Protein AF-A0A7J4EE56-F1 (afdb_monomer)

Structure (mmCIF, N/CA/C/O backbone):
data_AF-A0A7J4EE56-F1
#
_entry.id   AF-A0A7J4EE56-F1
#
loop_
_atom_site.group_PDB
_atom_site.id
_atom_site.type_symbol
_atom_site.label_atom_id
_atom_site.label_alt_id
_atom_site.label_comp_id
_atom_site.label_asym_id
_atom_site.label_entity_id
_atom_site.label_seq_id
_atom_site.pdbx_PDB_ins_code
_atom_site.Cartn_x
_atom_site.Cartn_y
_atom_site.Cartn_z
_atom_site.occupancy
_atom_site.B_iso_or_equiv
_atom_site.auth_seq_id
_atom_site.auth_comp_id
_atom_site.auth_asym_id
_atom_site.auth_atom_id
_atom_site.pdbx_PDB_model_num
ATOM 1 N N . MET A 1 1 ? -31.278 -10.373 31.941 1.00 62.72 1 MET A N 1
ATOM 2 C CA . MET A 1 1 ? -30.374 -9.353 31.355 1.00 62.72 1 MET A CA 1
ATOM 3 C C . MET A 1 1 ? -28.943 -9.868 31.134 1.00 62.72 1 MET A C 1
ATOM 5 O O . MET A 1 1 ? -28.462 -9.746 30.015 1.00 62.72 1 MET A O 1
ATOM 9 N N . ALA A 1 2 ? -28.288 -10.527 32.103 1.00 72.62 2 ALA A N 1
ATOM 10 C CA . ALA A 1 2 ? -26.914 -11.049 31.942 1.00 72.62 2 ALA A CA 1
ATOM 11 C C . ALA A 1 2 ? -26.730 -12.070 30.791 1.00 72.62 2 ALA A C 1
ATOM 13 O O . ALA A 1 2 ? -25.773 -11.972 30.030 1.00 72.62 2 ALA A O 1
ATOM 14 N N . LEU A 1 3 ? -27.685 -12.989 30.590 1.00 74.62 3 LEU A N 1
ATOM 15 C CA . LEU A 1 3 ? -27.619 -13.996 29.517 1.00 74.62 3 LEU A CA 1
ATOM 16 C C . LEU A 1 3 ? -27.719 -13.390 28.101 1.00 74.62 3 LEU A C 1
ATOM 18 O O . LEU A 1 3 ? -27.079 -13.872 27.170 1.00 74.62 3 LEU A O 1
ATOM 22 N N . GLN A 1 4 ? -28.500 -12.316 27.935 1.00 76.06 4 GLN A N 1
ATOM 23 C CA . GLN A 1 4 ? -28.609 -11.593 26.661 1.00 76.06 4 GLN A CA 1
ATOM 24 C C . GLN A 1 4 ? -27.347 -10.780 26.357 1.00 76.06 4 GLN A C 1
ATOM 26 O O . GLN A 1 4 ? -26.911 -10.759 25.210 1.00 76.06 4 GLN A O 1
ATOM 31 N N . ARG A 1 5 ? -26.741 -10.153 27.374 1.00 80.38 5 ARG A N 1
ATOM 32 C CA . ARG A 1 5 ? -25.458 -9.451 27.236 1.00 80.38 5 ARG A CA 1
ATOM 33 C C . ARG A 1 5 ? -24.341 -10.418 26.842 1.00 80.38 5 ARG A C 1
ATOM 35 O O . ARG A 1 5 ? -23.670 -10.181 25.847 1.00 80.38 5 ARG A O 1
ATOM 42 N N . HIS A 1 6 ? -24.241 -11.551 27.534 1.00 81.56 6 HIS A N 1
ATOM 43 C CA . HIS A 1 6 ? -23.241 -12.575 27.239 1.00 81.56 6 HIS A CA 1
ATOM 44 C C . HIS A 1 6 ? -23.395 -13.167 25.826 1.00 81.56 6 HIS A C 1
ATOM 46 O O . HIS A 1 6 ? -22.408 -13.339 25.117 1.00 81.56 6 HIS A O 1
ATOM 52 N N . LYS A 1 7 ? -24.633 -13.419 25.365 1.00 84.00 7 LYS A N 1
ATOM 53 C CA . LYS A 1 7 ? -24.882 -13.859 23.979 1.00 84.00 7 LYS A CA 1
ATOM 54 C C . LYS A 1 7 ? -24.485 -12.805 22.940 1.00 84.00 7 LYS A C 1
ATOM 56 O O . LYS A 1 7 ? -23.934 -13.175 21.908 1.00 84.00 7 LYS A O 1
ATOM 61 N N . ARG A 1 8 ? -24.750 -11.518 23.198 1.00 83.50 8 ARG A N 1
ATOM 62 C CA . ARG A 1 8 ? -24.354 -10.420 22.297 1.00 83.50 8 ARG A CA 1
ATOM 63 C C . ARG A 1 8 ? -22.837 -10.262 22.229 1.00 83.50 8 ARG A C 1
ATOM 65 O O . ARG A 1 8 ? -22.303 -10.194 21.132 1.00 83.50 8 ARG A O 1
ATOM 72 N N . GLU A 1 9 ? -22.153 -10.274 23.370 1.00 88.31 9 GLU A N 1
ATOM 73 C CA . GLU A 1 9 ? -20.686 -10.191 23.437 1.00 88.31 9 GLU A CA 1
ATOM 74 C C . GLU A 1 9 ? -20.023 -11.385 22.737 1.00 88.31 9 GLU A C 1
ATOM 76 O O . GLU A 1 9 ? -19.101 -11.202 21.947 1.00 88.31 9 GLU A O 1
ATOM 81 N N . LYS A 1 10 ? -20.535 -12.604 22.954 1.00 88.88 10 LYS A N 1
ATOM 82 C CA . LYS A 1 10 ? -20.031 -13.806 22.277 1.00 88.88 10 LYS A CA 1
ATOM 83 C C . LYS A 1 10 ? -20.224 -13.734 20.761 1.00 88.88 10 LYS A C 1
ATOM 85 O O . LYS A 1 10 ? -19.284 -13.987 20.019 1.00 88.88 10 LYS A O 1
ATOM 90 N N . SER A 1 11 ? -21.418 -13.353 20.305 1.00 88.94 11 SER A N 1
ATOM 91 C CA . SER A 1 11 ? -21.710 -13.223 18.874 1.00 88.94 11 SER A CA 1
ATOM 92 C C . SER A 1 11 ? -20.871 -12.134 18.204 1.00 88.94 11 SER A C 1
ATOM 94 O O . SER A 1 11 ? -20.467 -12.308 17.056 1.00 88.94 11 SER A O 1
ATOM 96 N N . LEU A 1 12 ? -20.619 -11.020 18.900 1.00 88.44 12 LEU A N 1
ATOM 97 C CA . LEU A 1 12 ? -19.759 -9.948 18.403 1.00 88.44 12 LEU A CA 1
ATOM 98 C C . LEU A 1 12 ? -18.325 -10.454 18.238 1.00 88.44 12 LEU A C 1
ATOM 100 O O . LEU A 1 12 ? -17.764 -10.354 17.151 1.00 88.44 12 LEU A O 1
ATOM 104 N N . ARG A 1 13 ? -17.783 -11.093 19.278 1.00 88.19 13 ARG A N 1
ATOM 105 C CA . ARG A 1 13 ? -16.434 -11.660 19.259 1.00 88.19 13 ARG A CA 1
ATOM 106 C C . ARG A 1 13 ? -16.251 -12.699 18.152 1.00 88.19 13 ARG A C 1
ATOM 108 O O . ARG A 1 13 ? -15.267 -12.645 17.427 1.00 88.19 13 ARG A O 1
ATOM 115 N N . GLU A 1 14 ? -17.204 -13.613 17.985 1.00 89.50 14 GLU A N 1
ATOM 116 C CA . GLU A 1 14 ? -17.154 -14.617 16.913 1.00 89.50 14 GLU A CA 1
ATOM 117 C C . GLU A 1 14 ? -17.165 -13.972 15.518 1.00 89.50 14 GLU A C 1
ATOM 119 O O . GLU A 1 14 ? -16.501 -14.457 14.603 1.00 89.50 14 GLU A O 1
ATOM 124 N N . SER A 1 15 ? -17.913 -12.880 15.339 1.00 88.06 15 SER A N 1
ATOM 125 C CA . SER A 1 15 ? -17.937 -12.139 14.076 1.00 88.06 15 SER A CA 1
ATOM 126 C C . SER A 1 15 ? -16.619 -11.404 13.819 1.00 88.06 15 SER A C 1
ATOM 128 O O . SER A 1 15 ? -16.118 -11.428 12.696 1.00 88.06 15 SER A O 1
ATOM 130 N N . GLU A 1 16 ? -16.047 -10.773 14.844 1.00 87.94 16 GLU A N 1
ATOM 131 C CA . GLU A 1 16 ? -14.753 -10.085 14.761 1.00 87.94 16 GLU A CA 1
ATOM 132 C C . GLU A 1 16 ? -13.612 -11.059 14.456 1.00 87.94 16 GLU A C 1
ATOM 134 O O . GLU A 1 16 ? -12.766 -10.771 13.609 1.00 87.94 16 GLU A O 1
ATOM 139 N N . GLU A 1 17 ? -13.605 -12.229 15.099 1.00 86.88 17 GLU A N 1
ATOM 140 C CA . GLU A 1 17 ? -12.617 -13.282 14.853 1.00 86.88 17 GLU A CA 1
ATOM 141 C C . GLU A 1 17 ? -12.720 -13.805 13.414 1.00 86.88 17 GLU A C 1
ATOM 143 O O . GLU A 1 17 ? -11.709 -13.857 12.714 1.00 86.88 17 GLU A O 1
ATOM 148 N N . LYS A 1 18 ? -13.934 -14.092 12.920 1.00 86.88 18 LYS A N 1
ATOM 149 C CA . LYS A 1 18 ? -14.146 -14.511 11.522 1.00 86.88 18 LYS A CA 1
ATOM 150 C C . LYS A 1 18 ? -13.668 -13.463 10.522 1.00 86.88 18 LYS A C 1
ATOM 152 O O . LYS A 1 18 ? -12.991 -13.807 9.554 1.00 86.88 18 LYS A O 1
ATOM 157 N N . PHE A 1 19 ? -14.011 -12.197 10.752 1.00 84.94 19 PHE A N 1
ATOM 158 C CA . PHE A 1 19 ? -13.596 -11.105 9.878 1.00 84.94 19 PHE A CA 1
ATOM 159 C C . PHE A 1 19 ? -12.073 -10.940 9.875 1.00 84.94 19 PHE A C 1
ATOM 161 O O . PHE A 1 19 ? -11.466 -10.815 8.814 1.00 84.94 19 PHE A O 1
ATOM 168 N N . ARG A 1 20 ? -11.437 -11.031 11.048 1.00 83.56 20 ARG A N 1
ATOM 169 C CA . ARG A 1 20 ? -9.978 -10.997 11.168 1.00 83.56 20 ARG A CA 1
ATOM 170 C C . ARG A 1 20 ? -9.329 -12.134 10.388 1.00 83.56 20 ARG A C 1
ATOM 172 O O . ARG A 1 20 ? -8.438 -11.877 9.592 1.00 83.56 20 ARG A O 1
ATOM 179 N N . THR A 1 21 ? -9.787 -13.372 10.565 1.00 85.50 21 THR A N 1
ATOM 180 C CA . THR A 1 21 ? -9.235 -14.519 9.829 1.00 85.50 21 THR A CA 1
ATOM 181 C C . THR A 1 21 ? -9.372 -14.350 8.316 1.00 85.50 21 THR A C 1
ATOM 183 O O . THR A 1 21 ? -8.442 -14.676 7.583 1.00 85.50 21 THR A O 1
ATOM 186 N N . PHE A 1 22 ? -10.495 -13.808 7.839 1.00 87.00 22 PHE A N 1
ATOM 187 C CA . PHE A 1 22 ? -10.690 -13.535 6.416 1.00 87.00 22 PHE A CA 1
ATOM 188 C C . PHE A 1 22 ? -9.658 -12.537 5.870 1.00 87.00 22 PHE A C 1
ATOM 190 O O . PHE A 1 22 ? -9.010 -12.822 4.866 1.00 87.00 22 PHE A O 1
ATOM 197 N N . LEU A 1 23 ? -9.442 -11.411 6.556 1.00 87.00 23 LEU A N 1
ATOM 198 C CA . LEU A 1 23 ? -8.445 -10.421 6.135 1.00 87.00 23 LEU A CA 1
ATOM 199 C C . LEU A 1 23 ? -7.012 -10.978 6.164 1.00 87.00 23 LEU A C 1
ATOM 201 O O . LEU A 1 23 ? -6.220 -10.713 5.261 1.00 87.00 23 LEU A O 1
ATOM 205 N N . GLU A 1 24 ? -6.687 -11.779 7.181 1.00 85.12 24 GLU A N 1
ATOM 206 C CA . GLU A 1 24 ? -5.346 -12.348 7.377 1.00 85.12 24 GLU A CA 1
ATOM 207 C C . GLU A 1 24 ? -4.990 -13.467 6.389 1.00 85.12 24 GLU A C 1
ATOM 209 O O . GLU A 1 24 ? -3.813 -13.749 6.177 1.00 85.12 24 GLU A O 1
ATOM 214 N N . THR A 1 25 ? -5.990 -14.111 5.786 1.00 82.06 25 THR A N 1
ATOM 215 C CA . THR A 1 25 ? -5.795 -15.207 4.818 1.00 82.06 25 THR A CA 1
ATOM 216 C C . THR A 1 25 ? -5.902 -14.757 3.363 1.00 82.06 25 THR A C 1
ATOM 218 O O . THR A 1 25 ? -5.614 -15.546 2.462 1.00 82.06 25 THR A O 1
ATOM 221 N N . ALA A 1 26 ? -6.288 -13.503 3.115 1.00 87.50 26 ALA A N 1
ATOM 222 C CA . ALA A 1 26 ? -6.367 -12.951 1.772 1.00 87.50 26 ALA A CA 1
ATOM 223 C C . ALA A 1 26 ? -4.974 -12.839 1.129 1.00 87.50 26 ALA A C 1
ATOM 225 O O . ALA A 1 26 ? -4.010 -12.415 1.766 1.00 87.50 26 ALA A O 1
ATOM 226 N N . SER A 1 27 ? -4.882 -13.185 -0.157 1.00 86.50 27 SER A N 1
ATOM 227 C CA . SER A 1 27 ? -3.646 -13.067 -0.940 1.00 86.50 27 SER A CA 1
ATOM 228 C C . SER A 1 27 ? -3.277 -11.614 -1.227 1.00 86.50 27 SER A C 1
ATOM 230 O O . SER A 1 27 ? -2.099 -11.276 -1.272 1.00 86.50 27 SER A O 1
ATOM 232 N N . ASN A 1 28 ? -4.274 -10.745 -1.400 1.00 93.50 28 ASN A N 1
ATOM 233 C CA . ASN A 1 28 ? -4.047 -9.322 -1.606 1.00 93.50 28 ASN A CA 1
ATOM 234 C C . ASN A 1 28 ? -3.397 -8.676 -0.380 1.00 93.50 28 ASN A C 1
ATOM 236 O O . ASN A 1 28 ? -3.656 -9.054 0.765 1.00 93.50 28 ASN A O 1
ATOM 240 N N . LEU A 1 29 ? -2.582 -7.662 -0.637 1.00 96.25 29 LEU A N 1
ATOM 241 C CA . LEU A 1 29 ? -1.961 -6.852 0.396 1.00 96.25 29 LEU A CA 1
ATOM 242 C C . LEU A 1 29 ? -3.009 -5.847 0.876 1.00 96.25 29 LEU A C 1
ATOM 244 O O . LEU A 1 29 ? -3.622 -5.165 0.060 1.00 96.25 29 LEU A O 1
ATOM 248 N N . MET A 1 30 ? -3.261 -5.782 2.179 1.00 97.50 30 MET A N 1
ATOM 249 C CA . MET A 1 30 ? -4.312 -4.926 2.732 1.00 97.50 30 MET A CA 1
ATOM 250 C C . MET A 1 30 ? -3.771 -4.058 3.852 1.00 97.50 30 MET A C 1
ATOM 252 O O . MET A 1 30 ? -3.057 -4.559 4.723 1.00 97.50 30 MET A O 1
ATOM 256 N N . ASN A 1 31 ? -4.189 -2.793 3.881 1.00 97.62 31 ASN A N 1
ATOM 257 C CA . ASN A 1 31 ? -3.906 -1.889 4.987 1.00 97.62 31 ASN A CA 1
ATOM 258 C C . ASN A 1 31 ? -5.062 -0.936 5.288 1.00 97.62 31 ASN A C 1
ATOM 260 O O . ASN A 1 31 ? -5.885 -0.624 4.428 1.00 97.62 31 ASN A O 1
ATOM 264 N N . ASN A 1 32 ? -5.051 -0.413 6.512 1.00 97.88 32 ASN A N 1
ATOM 265 C CA . ASN A 1 32 ? -5.787 0.793 6.874 1.00 97.88 32 ASN A CA 1
ATOM 266 C C . ASN A 1 32 ? -4.792 1.884 7.262 1.00 97.88 32 ASN A C 1
ATOM 268 O O . ASN A 1 32 ? -3.747 1.585 7.843 1.00 97.88 32 ASN A O 1
ATOM 272 N N . ALA A 1 33 ? -5.144 3.137 7.000 1.00 98.12 33 ALA A N 1
ATOM 273 C CA . ALA A 1 33 ? -4.402 4.301 7.461 1.00 98.12 33 ALA A CA 1
ATOM 274 C C . ALA A 1 33 ? -5.326 5.289 8.180 1.00 98.12 33 ALA A C 1
ATOM 276 O O . ALA A 1 33 ? -6.525 5.339 7.899 1.00 98.12 33 ALA A O 1
ATOM 277 N N . ASP A 1 34 ? -4.776 6.046 9.124 1.00 98.00 34 ASP A N 1
ATOM 278 C CA . ASP A 1 34 ? -5.475 7.149 9.781 1.00 98.00 34 ASP A CA 1
ATOM 279 C C . ASP A 1 34 ? -5.543 8.406 8.889 1.00 98.00 34 ASP A C 1
ATOM 281 O O . ASP A 1 34 ? -5.120 8.414 7.728 1.00 98.00 34 ASP A O 1
ATOM 285 N N . ARG A 1 35 ? -6.113 9.485 9.436 1.00 96.25 35 ARG A N 1
ATOM 286 C CA . ARG A 1 35 ? -6.265 10.781 8.755 1.00 96.25 35 ARG A CA 1
ATOM 287 C C . ARG A 1 35 ? -4.942 11.399 8.300 1.00 96.25 35 ARG A C 1
ATOM 289 O O . ARG A 1 35 ? -4.950 12.188 7.360 1.00 96.25 35 ARG A O 1
ATOM 296 N N . ASP A 1 36 ? -3.848 11.046 8.967 1.00 96.19 36 ASP A N 1
ATOM 297 C CA . ASP A 1 36 ? -2.510 11.566 8.716 1.00 96.19 36 ASP A CA 1
ATOM 298 C C . ASP A 1 36 ? -1.715 10.625 7.802 1.00 96.19 36 ASP A C 1
ATOM 300 O O . ASP A 1 36 ? -0.554 10.891 7.520 1.00 96.19 36 ASP A O 1
ATOM 304 N N . GLY A 1 37 ? -2.331 9.537 7.321 1.00 96.44 37 GLY A N 1
ATOM 305 C CA . GLY A 1 37 ? -1.706 8.570 6.425 1.00 96.44 37 GLY A CA 1
ATOM 306 C C . GLY A 1 37 ? -0.834 7.536 7.135 1.00 96.44 37 GLY A C 1
ATOM 307 O O . GLY A 1 37 ? -0.128 6.783 6.459 1.00 96.44 37 GLY A O 1
ATOM 308 N N . ASN A 1 38 ? -0.879 7.456 8.468 1.00 98.38 38 ASN A N 1
ATOM 309 C CA . ASN A 1 38 ? -0.133 6.449 9.215 1.00 98.38 38 ASN A CA 1
ATOM 310 C C . ASN A 1 38 ? -0.902 5.135 9.241 1.00 98.38 38 ASN A C 1
ATOM 312 O O . ASN A 1 38 ? -2.106 5.093 9.500 1.00 98.38 38 ASN A O 1
ATOM 316 N N . ILE A 1 39 ? -0.195 4.042 8.991 1.00 98.56 39 ILE A N 1
ATOM 317 C CA . ILE A 1 39 ? -0.774 2.707 8.938 1.00 98.56 39 ILE A CA 1
ATOM 318 C C . ILE A 1 39 ? -1.273 2.298 10.329 1.00 98.56 39 ILE A C 1
ATOM 320 O O . ILE A 1 39 ? -0.523 2.285 11.303 1.00 98.56 39 ILE A O 1
ATOM 324 N N . THR A 1 40 ? -2.542 1.910 10.416 1.00 98.12 40 THR A N 1
ATOM 325 C CA . THR A 1 40 ? -3.187 1.434 11.655 1.00 98.12 40 THR A CA 1
ATOM 326 C C . THR A 1 40 ? -3.490 -0.060 11.631 1.00 98.12 40 THR A C 1
ATOM 328 O O . THR A 1 40 ? -3.741 -0.665 12.673 1.00 98.12 40 THR A O 1
ATOM 331 N N . TYR A 1 41 ? -3.455 -0.674 10.449 1.00 97.12 41 TYR A N 1
ATOM 332 C CA . TYR A 1 41 ? -3.640 -2.106 10.258 1.00 97.12 41 TYR A CA 1
ATOM 333 C C . TYR A 1 41 ? -2.939 -2.556 8.980 1.00 97.12 41 TYR A C 1
ATOM 335 O O . TYR A 1 41 ? -2.980 -1.836 7.984 1.00 97.12 41 TYR A O 1
ATOM 343 N N . VAL A 1 42 ? -2.383 -3.767 9.000 1.00 97.38 42 VAL A N 1
ATOM 344 C CA . VAL A 1 42 ? -1.933 -4.513 7.819 1.00 97.38 42 VAL A CA 1
ATOM 345 C C . VAL A 1 42 ? -2.274 -5.987 7.983 1.00 97.38 42 VAL A C 1
ATOM 347 O O . VAL A 1 42 ? -2.233 -6.514 9.100 1.00 97.38 42 VAL A O 1
ATOM 350 N N . ASN A 1 43 ? -2.580 -6.667 6.882 1.00 96.69 43 ASN A N 1
ATOM 351 C CA . ASN A 1 43 ? -2.701 -8.122 6.907 1.00 96.69 43 ASN A CA 1
ATOM 352 C C . ASN A 1 43 ? -1.332 -8.817 6.799 1.00 96.69 43 ASN A C 1
ATOM 354 O O . ASN A 1 43 ? -0.306 -8.209 6.487 1.00 96.69 43 ASN A O 1
ATOM 358 N N . GLU A 1 44 ? -1.317 -10.122 7.070 1.00 95.44 44 GLU A N 1
ATOM 359 C CA . GLU A 1 44 ? -0.113 -10.953 7.006 1.00 95.44 44 GLU A CA 1
ATOM 360 C C . GLU A 1 44 ? 0.529 -10.968 5.611 1.00 95.44 44 GLU A C 1
ATOM 362 O O . GLU A 1 44 ? 1.756 -10.973 5.499 1.00 95.44 44 GLU A O 1
ATOM 367 N N . SER A 1 45 ? -0.288 -10.946 4.550 1.00 95.56 45 SER A N 1
ATOM 368 C CA . SER A 1 45 ? 0.206 -10.934 3.169 1.00 95.56 45 SER A CA 1
ATOM 369 C C . SER A 1 45 ? 1.036 -9.683 2.876 1.00 95.56 45 SER A C 1
ATOM 371 O O . SER A 1 45 ? 2.128 -9.786 2.317 1.00 95.56 45 SER A O 1
ATOM 373 N N . MET A 1 46 ? 0.586 -8.508 3.325 1.00 96.62 46 MET A N 1
ATOM 374 C CA . MET A 1 46 ? 1.320 -7.254 3.146 1.00 96.62 46 MET A CA 1
ATOM 375 C C . MET A 1 46 ? 2.656 -7.244 3.879 1.00 96.62 46 MET A C 1
ATOM 377 O O . MET A 1 46 ? 3.675 -6.933 3.264 1.00 96.62 46 MET A O 1
ATOM 381 N N . ALA A 1 47 ? 2.672 -7.649 5.151 1.00 96.38 47 ALA A N 1
ATOM 382 C CA . ALA A 1 47 ? 3.901 -7.735 5.937 1.00 96.38 47 ALA A CA 1
ATOM 383 C C . ALA A 1 47 ? 4.937 -8.657 5.266 1.00 96.38 47 ALA A C 1
ATOM 385 O O . ALA A 1 47 ? 6.063 -8.241 4.979 1.00 96.38 47 ALA A O 1
ATOM 386 N N . LYS A 1 48 ? 4.524 -9.881 4.909 1.00 95.62 48 LYS A N 1
ATOM 387 C CA . LYS A 1 48 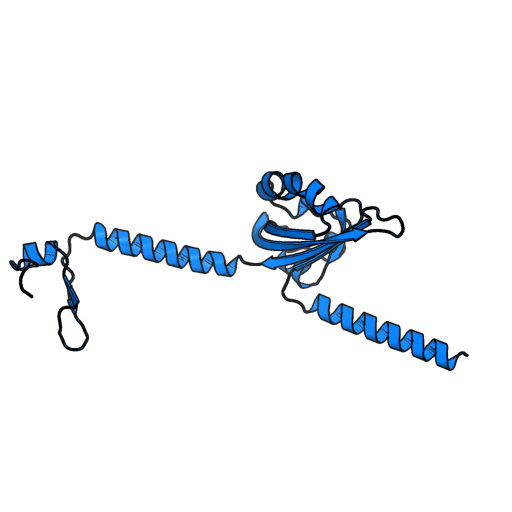? 5.392 -10.870 4.251 1.00 95.62 48 LYS A CA 1
ATOM 388 C C . LYS A 1 48 ? 5.901 -10.402 2.895 1.00 95.62 48 LYS A C 1
ATOM 390 O O . LYS A 1 48 ? 7.094 -10.502 2.628 1.00 95.62 48 LYS A O 1
ATOM 395 N N . THR A 1 49 ? 5.011 -9.896 2.046 1.00 94.69 49 THR A N 1
ATOM 396 C CA . THR A 1 49 ? 5.358 -9.516 0.670 1.00 94.69 49 THR A CA 1
ATOM 397 C C . THR A 1 49 ? 6.299 -8.310 0.644 1.00 94.69 49 THR A C 1
ATOM 399 O O . THR A 1 49 ? 7.239 -8.284 -0.158 1.00 94.69 49 THR A O 1
ATOM 402 N N . LEU A 1 50 ? 6.090 -7.338 1.542 1.00 96.38 50 LEU A N 1
ATOM 403 C CA . LEU A 1 50 ? 6.932 -6.144 1.650 1.00 96.38 50 LEU A CA 1
ATOM 404 C C . LEU A 1 50 ? 8.222 -6.360 2.455 1.00 96.38 50 LEU A C 1
ATOM 406 O O . LEU A 1 50 ? 9.118 -5.517 2.392 1.00 96.38 50 LEU A O 1
ATOM 410 N N . GLY A 1 51 ? 8.342 -7.479 3.172 1.00 97.12 51 GLY A N 1
ATOM 411 C CA . GLY A 1 51 ? 9.528 -7.816 3.963 1.00 97.12 51 GLY A CA 1
ATOM 412 C C . GLY A 1 51 ? 9.632 -7.055 5.289 1.00 97.12 51 GLY A C 1
ATOM 413 O O . GLY A 1 51 ? 10.736 -6.871 5.799 1.00 97.12 51 GLY A O 1
ATOM 414 N N . TYR A 1 52 ? 8.504 -6.609 5.843 1.00 97.69 52 TYR A N 1
ATOM 415 C CA . TYR A 1 52 ? 8.431 -5.931 7.140 1.00 97.69 52 TYR A CA 1
ATOM 416 C C . TYR A 1 52 ? 7.688 -6.790 8.163 1.00 97.69 52 TYR A C 1
ATOM 418 O O . TYR A 1 52 ? 6.846 -7.614 7.804 1.00 97.69 52 TYR A O 1
ATOM 426 N N . SER A 1 53 ? 7.944 -6.562 9.451 1.00 97.75 53 SER A N 1
ATOM 427 C CA . SER A 1 53 ? 7.017 -7.023 10.488 1.00 97.75 53 SER A CA 1
ATOM 428 C C . SER A 1 53 ? 5.770 -6.129 10.526 1.00 97.75 53 SER A C 1
ATOM 430 O O . SER A 1 53 ? 5.792 -4.980 10.075 1.00 97.75 53 SER A O 1
ATOM 432 N N . LYS A 1 54 ? 4.662 -6.633 11.086 1.00 97.06 54 LYS A N 1
ATOM 433 C CA . LYS A 1 54 ? 3.458 -5.808 11.272 1.00 97.06 54 LYS A CA 1
ATOM 434 C C . LYS A 1 54 ? 3.754 -4.614 12.173 1.00 97.06 54 LYS A C 1
ATOM 436 O O . LYS A 1 54 ? 3.331 -3.509 11.872 1.00 97.06 54 LYS A O 1
ATOM 441 N N . GLU A 1 55 ? 4.516 -4.830 13.237 1.00 97.75 55 GLU A N 1
ATOM 442 C CA . GLU A 1 55 ? 4.909 -3.812 14.214 1.00 97.75 55 GLU A CA 1
ATOM 443 C C . GLU A 1 55 ? 5.757 -2.703 13.586 1.00 97.75 55 GLU A C 1
ATOM 445 O O . GLU A 1 55 ? 5.618 -1.552 13.978 1.00 97.75 55 GLU A O 1
ATOM 450 N N . GLU A 1 56 ? 6.600 -3.031 12.601 1.00 97.81 56 GLU A N 1
ATOM 451 C CA . GLU A 1 56 ? 7.353 -2.030 11.837 1.00 97.81 56 GLU A CA 1
ATOM 452 C C . GLU A 1 56 ? 6.446 -1.206 10.915 1.00 97.81 56 GLU A C 1
ATOM 454 O O . GLU A 1 56 ? 6.699 -0.022 10.702 1.00 97.81 56 GLU A O 1
ATOM 459 N N . LEU A 1 57 ? 5.405 -1.831 10.356 1.00 98.00 57 LEU A N 1
ATOM 460 C CA . LEU A 1 57 ? 4.457 -1.167 9.462 1.00 98.00 57 LEU A CA 1
ATOM 461 C C . LEU A 1 57 ? 3.472 -0.279 10.223 1.00 98.00 57 LEU A C 1
ATOM 463 O O . LEU A 1 57 ? 3.130 0.790 9.727 1.00 98.00 57 LEU A O 1
ATOM 467 N N . ILE A 1 58 ? 3.008 -0.683 11.409 1.00 98.25 58 ILE A N 1
ATOM 468 C CA . ILE A 1 58 ? 2.092 0.140 12.206 1.00 98.25 58 ILE A CA 1
ATOM 469 C C . ILE A 1 58 ? 2.769 1.464 12.589 1.00 98.25 58 ILE A C 1
ATOM 471 O O . ILE A 1 58 ? 3.850 1.492 13.168 1.00 98.25 58 ILE A O 1
ATOM 475 N N . GLY A 1 59 ? 2.105 2.578 12.283 1.00 97.75 59 GLY A N 1
ATOM 476 C CA . GLY A 1 59 ? 2.610 3.935 12.500 1.00 97.75 59 GLY A CA 1
ATOM 477 C C . GLY A 1 59 ? 3.507 4.464 11.378 1.00 97.75 59 GLY A C 1
ATOM 478 O O . GLY A 1 59 ? 3.776 5.662 11.343 1.00 97.75 59 GLY A O 1
ATOM 479 N N . MET A 1 60 ? 3.935 3.623 10.432 1.00 98.25 60 MET A N 1
ATOM 480 C CA . MET A 1 60 ? 4.633 4.082 9.234 1.00 98.25 60 MET A CA 1
ATOM 481 C C . MET A 1 60 ? 3.663 4.836 8.321 1.00 98.25 60 MET A C 1
ATOM 483 O O . MET A 1 60 ? 2.517 4.425 8.134 1.00 98.25 60 MET A O 1
ATOM 487 N N . HIS A 1 61 ? 4.124 5.931 7.721 1.00 98.25 61 HIS A N 1
ATOM 488 C CA . HIS A 1 61 ? 3.326 6.661 6.741 1.00 98.25 61 HIS A CA 1
ATOM 489 C C . HIS A 1 61 ? 3.278 5.887 5.415 1.00 98.25 61 HIS A C 1
ATOM 491 O O . HIS A 1 61 ? 4.327 5.512 4.888 1.00 98.25 61 HIS A O 1
ATOM 497 N N . ILE A 1 62 ? 2.087 5.693 4.841 1.00 96.25 62 ILE A N 1
ATOM 498 C CA . ILE A 1 62 ? 1.866 4.872 3.631 1.00 96.25 62 ILE A CA 1
ATOM 499 C C . ILE A 1 62 ? 2.746 5.259 2.434 1.00 96.25 62 ILE A C 1
ATOM 501 O O . ILE A 1 62 ? 3.126 4.395 1.649 1.00 96.25 62 ILE A O 1
ATOM 505 N N . THR A 1 63 ? 3.128 6.533 2.297 1.00 96.38 63 THR A N 1
ATOM 506 C CA . THR A 1 63 ? 3.983 6.981 1.180 1.00 96.38 63 THR A CA 1
ATOM 507 C C . THR A 1 63 ? 5.412 6.452 1.253 1.00 96.38 63 THR A C 1
ATOM 509 O O . THR A 1 63 ? 6.104 6.474 0.242 1.00 96.38 63 THR A O 1
ATOM 512 N N . GLN A 1 64 ? 5.858 5.964 2.415 1.00 97.38 64 GLN A N 1
ATOM 513 C CA . GLN A 1 64 ? 7.175 5.335 2.562 1.00 97.38 64 GLN A CA 1
ATOM 514 C C . GLN A 1 64 ? 7.248 3.972 1.868 1.00 97.38 64 GLN A C 1
ATOM 516 O O . GLN A 1 64 ? 8.340 3.498 1.576 1.00 97.38 64 GLN A O 1
ATOM 521 N N . LEU A 1 65 ? 6.094 3.364 1.582 1.00 97.50 65 LEU A N 1
ATOM 522 C CA . LEU A 1 65 ? 5.997 2.105 0.850 1.00 97.50 65 LEU A CA 1
ATOM 523 C C . LEU A 1 65 ? 5.931 2.311 -0.665 1.00 97.50 65 LEU A C 1
ATOM 525 O O . LEU A 1 65 ? 5.859 1.329 -1.391 1.00 97.50 65 LEU A O 1
ATOM 529 N N . LEU A 1 66 ? 5.926 3.551 -1.158 1.00 96.12 66 LEU A N 1
ATOM 530 C CA . LEU A 1 66 ? 5.872 3.861 -2.586 1.00 96.12 66 LEU A CA 1
ATOM 531 C C . LEU A 1 66 ? 7.277 4.075 -3.145 1.00 96.12 66 LEU A C 1
ATOM 533 O O . LEU A 1 66 ? 8.145 4.642 -2.476 1.00 96.12 66 LEU A O 1
ATOM 537 N N . THR A 1 67 ? 7.491 3.711 -4.411 1.00 95.00 67 THR A N 1
ATOM 538 C CA . THR A 1 67 ? 8.673 4.214 -5.122 1.00 95.00 67 THR A CA 1
ATOM 539 C C . THR A 1 67 ? 8.582 5.733 -5.274 1.00 95.00 67 THR A C 1
ATOM 541 O O . THR A 1 67 ? 7.502 6.329 -5.239 1.00 95.00 67 THR A O 1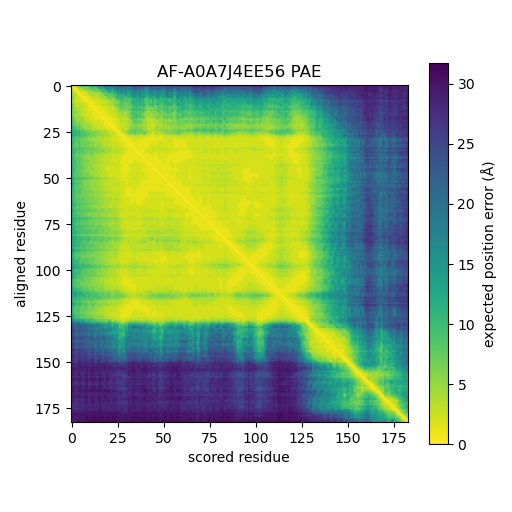
ATOM 544 N N . LYS A 1 68 ? 9.728 6.390 -5.480 1.00 94.12 68 LYS A N 1
ATOM 545 C CA . LYS A 1 68 ? 9.764 7.841 -5.706 1.00 94.12 68 LYS A CA 1
ATOM 546 C C . LYS A 1 68 ? 8.898 8.249 -6.903 1.00 94.12 68 LYS A C 1
ATOM 548 O O . LYS A 1 68 ? 8.205 9.257 -6.838 1.00 94.12 68 LYS A O 1
ATOM 553 N N . GLU A 1 69 ? 8.935 7.467 -7.976 1.00 92.00 69 GLU A N 1
ATOM 554 C CA . GLU A 1 69 ? 8.121 7.705 -9.167 1.00 92.00 69 GLU A CA 1
ATOM 555 C C . GLU A 1 69 ? 6.626 7.582 -8.857 1.00 92.00 69 GLU A C 1
ATOM 557 O O . GLU A 1 69 ? 5.868 8.507 -9.141 1.00 92.00 69 GLU A O 1
ATOM 562 N N . ALA A 1 70 ? 6.216 6.503 -8.183 1.00 92.94 70 ALA A N 1
ATOM 563 C CA . ALA A 1 70 ? 4.830 6.308 -7.772 1.00 92.94 70 ALA A CA 1
ATOM 564 C C . ALA A 1 70 ? 4.339 7.428 -6.838 1.00 92.94 70 ALA A C 1
ATOM 566 O O . ALA A 1 70 ? 3.220 7.917 -6.983 1.00 92.94 70 ALA A O 1
ATOM 567 N N . LEU A 1 71 ? 5.175 7.901 -5.911 1.00 95.00 71 LEU A N 1
ATOM 568 C CA . LEU A 1 71 ? 4.825 9.020 -5.038 1.00 95.00 71 LEU A CA 1
ATOM 569 C C . LEU A 1 71 ? 4.540 10.309 -5.829 1.00 95.00 71 LEU A C 1
ATOM 571 O O . LEU A 1 71 ? 3.540 10.980 -5.572 1.00 95.00 71 LEU A O 1
ATOM 575 N N . GLU A 1 72 ? 5.416 10.667 -6.769 1.00 94.25 72 GLU A N 1
ATOM 576 C CA . GLU A 1 72 ? 5.325 11.937 -7.499 1.00 94.25 72 GLU A CA 1
ATOM 577 C C . GLU A 1 72 ? 4.286 11.917 -8.627 1.00 94.25 72 GLU A C 1
ATOM 579 O O . GLU A 1 72 ? 3.592 12.912 -8.828 1.00 94.25 72 GLU A O 1
ATOM 584 N N . ILE A 1 73 ? 4.171 10.805 -9.357 1.00 91.56 73 ILE A N 1
ATOM 585 C CA . ILE A 1 73 ? 3.348 10.710 -10.574 1.00 91.56 73 ILE A CA 1
ATOM 586 C C . ILE A 1 73 ? 1.951 10.166 -10.272 1.00 91.56 73 ILE A C 1
ATOM 588 O O . ILE A 1 73 ? 0.990 10.536 -10.940 1.00 91.56 73 ILE A O 1
ATOM 592 N N . VAL A 1 74 ? 1.822 9.310 -9.257 1.00 90.69 74 VAL A N 1
ATOM 593 C CA . VAL A 1 74 ? 0.570 8.604 -8.969 1.00 90.69 74 VAL A CA 1
ATOM 594 C C . VAL A 1 74 ? -0.064 9.127 -7.686 1.00 90.69 74 VAL A C 1
ATOM 596 O O . VAL A 1 74 ? -1.184 9.622 -7.714 1.00 90.69 74 VAL A O 1
ATOM 599 N N . PHE A 1 75 ? 0.633 9.092 -6.553 1.00 93.44 75 PHE A N 1
ATOM 600 C CA . PHE A 1 75 ? 0.010 9.422 -5.270 1.00 93.44 75 PHE A CA 1
ATOM 601 C C . PHE A 1 75 ? -0.347 10.909 -5.137 1.00 93.44 75 PHE A C 1
ATOM 603 O O . PHE A 1 75 ? -1.502 11.248 -4.879 1.00 93.44 75 PHE A O 1
ATOM 610 N N . LYS A 1 76 ? 0.627 11.813 -5.318 1.00 93.56 76 LYS A N 1
ATOM 611 C CA . LYS A 1 76 ? 0.411 13.256 -5.110 1.00 93.56 76 LYS A CA 1
ATOM 612 C C . LYS A 1 76 ? -0.671 13.857 -6.020 1.00 93.56 76 LYS A C 1
ATOM 614 O O . LYS A 1 76 ? -1.498 14.597 -5.487 1.00 93.56 76 LYS A O 1
ATOM 619 N N . PRO A 1 77 ? -0.718 13.569 -7.337 1.00 94.19 77 PRO A N 1
ATOM 620 C CA . PRO A 1 77 ? -1.719 14.174 -8.218 1.00 94.19 77 PRO A CA 1
ATOM 621 C C . PRO A 1 77 ? -3.146 13.719 -7.909 1.00 94.19 77 PRO A C 1
ATOM 623 O O . PRO A 1 77 ? -4.084 14.492 -8.076 1.00 94.19 77 PRO A O 1
ATOM 626 N N . ASN A 1 78 ? -3.302 12.490 -7.415 1.00 93.25 78 ASN A N 1
ATOM 627 C CA . ASN A 1 78 ? -4.606 11.883 -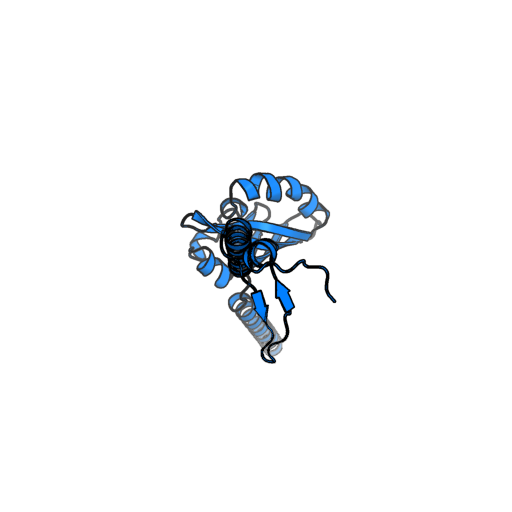7.177 1.00 93.25 78 ASN A CA 1
ATOM 628 C C . ASN A 1 78 ? -5.147 12.099 -5.749 1.00 93.25 78 ASN A C 1
ATOM 630 O O . ASN A 1 78 ? -6.296 11.765 -5.468 1.00 93.25 78 ASN A O 1
ATOM 634 N N . TRP A 1 79 ? -4.356 12.660 -4.828 1.00 92.56 79 TRP A N 1
ATOM 635 C CA . TRP A 1 79 ? -4.722 12.749 -3.408 1.00 92.56 79 TRP A CA 1
ATOM 636 C C . TRP A 1 79 ? -5.975 13.593 -3.128 1.00 92.56 79 TRP A C 1
ATOM 638 O O . TRP A 1 79 ? -6.845 13.193 -2.351 1.00 92.56 79 TRP A O 1
ATOM 648 N N . GLU A 1 80 ? -6.084 14.769 -3.750 1.00 91.12 80 GLU A N 1
ATOM 649 C CA . GLU A 1 80 ? -7.237 15.654 -3.536 1.00 91.12 80 GLU A CA 1
ATOM 650 C C . GLU A 1 80 ? -8.516 15.100 -4.173 1.00 91.12 80 GLU A C 1
ATOM 652 O O . GLU A 1 80 ? -9.601 15.260 -3.616 1.00 91.12 80 GLU A O 1
ATOM 657 N N . GLU A 1 81 ? -8.390 14.415 -5.310 1.00 90.94 81 GLU A N 1
ATOM 658 C CA . GLU A 1 81 ? -9.502 13.716 -5.952 1.00 90.94 81 GLU A CA 1
ATOM 659 C C . GLU A 1 81 ? -9.974 12.537 -5.104 1.00 90.94 81 GLU A C 1
ATOM 661 O O . GLU A 1 81 ? -11.157 12.465 -4.789 1.00 90.94 81 GLU A O 1
ATOM 666 N N . PHE A 1 82 ? -9.057 11.701 -4.614 1.00 94.00 82 PHE A N 1
ATOM 667 C CA . PHE A 1 82 ? -9.383 10.592 -3.719 1.00 94.00 82 PHE A CA 1
ATOM 668 C C . PHE A 1 82 ? -10.167 11.048 -2.479 1.00 94.00 82 PHE A C 1
ATOM 670 O O . PHE A 1 82 ? -11.183 10.450 -2.132 1.00 94.00 82 PHE A O 1
ATOM 677 N N . LYS A 1 83 ? -9.748 12.136 -1.819 1.00 89.94 83 LYS A N 1
ATOM 678 C CA . LYS A 1 83 ? -10.479 12.664 -0.651 1.00 89.94 83 LYS A CA 1
ATOM 679 C C . LYS A 1 83 ? -11.884 13.167 -0.996 1.00 89.94 83 LYS A C 1
ATOM 681 O O . LYS A 1 83 ? -12.749 13.161 -0.117 1.00 89.94 83 LYS A O 1
ATOM 686 N N . ARG A 1 84 ? -12.095 13.641 -2.228 1.00 88.88 84 ARG A N 1
ATOM 687 C CA . ARG A 1 84 ? -13.363 14.212 -2.701 1.00 88.88 84 ARG A CA 1
ATOM 688 C C . ARG A 1 84 ? -14.334 13.136 -3.185 1.00 88.88 84 ARG A C 1
ATOM 690 O O . ARG A 1 84 ? -15.483 13.153 -2.762 1.00 88.88 84 ARG A O 1
ATOM 697 N N . GLU A 1 85 ? -13.873 12.237 -4.049 1.00 92.31 85 GLU A N 1
ATOM 698 C CA . GLU A 1 85 ? -14.685 11.160 -4.632 1.00 92.31 85 GLU A CA 1
ATOM 699 C C . GLU A 1 85 ? -14.863 9.988 -3.654 1.00 92.31 85 GLU A C 1
ATOM 701 O O . GLU A 1 85 ? -15.846 9.257 -3.715 1.00 92.31 85 GLU A O 1
ATOM 706 N N . GLY A 1 86 ? -13.933 9.832 -2.707 1.00 93.69 86 GLY A N 1
ATOM 707 C CA . GLY A 1 86 ? -13.995 8.837 -1.639 1.00 93.69 86 GLY A CA 1
ATOM 708 C C . GLY A 1 86 ? -13.509 7.447 -2.034 1.00 93.69 86 GLY A C 1
ATOM 709 O O . GLY A 1 86 ? -13.411 6.573 -1.174 1.00 93.69 86 GLY A O 1
ATOM 710 N N . GLU A 1 87 ? -13.147 7.238 -3.293 1.00 95.06 87 GLU A N 1
ATOM 711 C CA . GLU A 1 87 ? -12.529 6.011 -3.773 1.00 95.06 87 GLU A CA 1
ATOM 712 C C . GLU A 1 87 ? -11.541 6.291 -4.901 1.00 95.06 87 GLU A C 1
ATOM 714 O O . GLU A 1 87 ? -11.596 7.328 -5.560 1.00 95.06 87 GLU A O 1
ATOM 719 N N . ILE A 1 88 ? -10.601 5.371 -5.090 1.00 94.81 88 ILE A N 1
ATOM 720 C CA . ILE A 1 88 ? -9.668 5.402 -6.207 1.00 94.81 88 ILE A CA 1
ATOM 721 C C . ILE A 1 88 ? -9.244 3.992 -6.601 1.00 94.81 88 ILE A C 1
ATOM 723 O O . ILE A 1 88 ? -9.131 3.104 -5.751 1.00 94.81 88 ILE A O 1
ATOM 727 N N . ASP A 1 89 ? -8.999 3.814 -7.894 1.00 94.25 89 ASP A N 1
ATOM 728 C CA . ASP A 1 89 ? -8.524 2.583 -8.514 1.00 94.25 89 ASP A CA 1
ATOM 729 C C . ASP A 1 89 ? -7.439 2.947 -9.530 1.00 94.25 89 ASP A C 1
ATOM 731 O O . ASP A 1 89 ? -7.702 3.686 -10.482 1.00 94.25 89 ASP A O 1
ATOM 735 N N . LEU A 1 90 ? -6.204 2.524 -9.276 1.00 91.25 90 LEU A N 1
ATOM 736 C CA . LEU A 1 90 ? -5.050 2.894 -10.092 1.00 91.25 90 LEU A CA 1
ATOM 737 C C . LEU A 1 90 ? -3.943 1.847 -10.024 1.00 91.25 90 LEU A C 1
ATOM 739 O O . LEU A 1 90 ? -3.886 1.033 -9.108 1.00 91.25 90 LEU A O 1
ATOM 743 N N . GLU A 1 91 ? -3.016 1.904 -10.970 1.00 93.31 91 GLU A N 1
ATOM 744 C CA . GLU A 1 91 ? -1.791 1.110 -10.929 1.00 93.31 91 GLU A CA 1
ATOM 745 C C . GLU A 1 91 ? -0.680 1.897 -10.229 1.00 93.31 91 GLU A C 1
ATOM 747 O O . GLU A 1 91 ? -0.522 3.105 -10.421 1.00 93.31 91 GLU A O 1
ATOM 752 N N . THR A 1 92 ? 0.088 1.221 -9.380 1.00 94.88 92 THR A N 1
ATOM 753 C CA . THR A 1 92 ? 1.179 1.840 -8.627 1.00 94.88 92 THR A CA 1
ATOM 754 C C . THR A 1 92 ? 2.276 0.832 -8.310 1.00 94.88 92 THR A C 1
ATOM 756 O O . THR A 1 92 ? 2.110 -0.379 -8.476 1.00 94.88 92 THR A O 1
ATOM 759 N N . THR A 1 93 ? 3.404 1.343 -7.823 1.00 95.38 93 THR A N 1
ATOM 760 C CA . THR A 1 93 ? 4.572 0.531 -7.493 1.00 95.38 93 THR A CA 1
ATOM 761 C C . THR A 1 93 ? 4.962 0.731 -6.039 1.00 95.38 93 THR A C 1
ATOM 763 O O . THR A 1 93 ? 5.291 1.841 -5.606 1.00 95.38 93 THR A O 1
ATOM 766 N N . PHE A 1 94 ? 4.956 -0.366 -5.288 1.00 97.06 94 PHE A N 1
ATOM 767 C CA . PHE A 1 94 ? 5.455 -0.410 -3.923 1.00 97.06 94 PHE A CA 1
ATOM 768 C C . PHE A 1 94 ? 6.948 -0.734 -3.890 1.00 97.06 94 PHE A C 1
ATOM 770 O O . PHE A 1 94 ? 7.453 -1.491 -4.718 1.00 97.06 94 PHE A O 1
ATOM 777 N N . ALA A 1 95 ? 7.648 -0.187 -2.901 1.00 96.75 95 ALA A N 1
ATOM 778 C CA . ALA A 1 95 ? 9.019 -0.527 -2.561 1.00 96.75 95 ALA A CA 1
ATOM 779 C C . ALA A 1 95 ? 9.029 -1.378 -1.284 1.00 96.75 95 ALA A C 1
ATOM 781 O O . ALA A 1 95 ? 8.491 -0.996 -0.245 1.00 96.75 95 ALA A O 1
ATOM 782 N N . THR A 1 96 ? 9.641 -2.555 -1.369 1.00 96.75 96 THR A N 1
ATOM 783 C CA . THR A 1 96 ? 9.882 -3.426 -0.209 1.00 96.75 96 THR A CA 1
ATOM 784 C C . THR A 1 96 ? 10.999 -2.873 0.680 1.00 96.75 96 THR A C 1
ATOM 786 O O . THR A 1 96 ? 11.769 -2.009 0.258 1.00 96.75 96 THR A O 1
ATOM 789 N N . LYS A 1 97 ? 11.168 -3.450 1.876 1.00 96.81 97 LYS A N 1
ATOM 790 C CA . LYS A 1 97 ? 12.257 -3.106 2.808 1.00 96.81 97 LYS A CA 1
ATOM 791 C C . LYS A 1 97 ? 13.655 -3.206 2.192 1.00 96.81 97 LYS A C 1
ATOM 793 O O . LYS A 1 97 ? 14.543 -2.437 2.544 1.00 96.81 97 LYS A O 1
ATOM 798 N N . GLU A 1 98 ? 13.843 -4.145 1.268 1.00 95.31 98 GLU A N 1
ATOM 799 C CA . GLU A 1 98 ? 15.111 -4.384 0.567 1.00 95.31 98 GLU A CA 1
ATOM 800 C C . GLU A 1 98 ? 15.231 -3.592 -0.747 1.00 95.31 98 GLU A C 1
ATOM 802 O O . GLU A 1 98 ? 16.191 -3.764 -1.494 1.00 95.31 98 GLU A O 1
ATOM 807 N N . GLY A 1 99 ? 14.258 -2.730 -1.059 1.00 91.56 99 GLY A N 1
ATOM 808 C CA . GLY A 1 99 ? 14.259 -1.899 -2.264 1.00 91.56 99 GLY A CA 1
ATOM 809 C C . GLY A 1 99 ? 13.800 -2.611 -3.539 1.00 91.56 99 GLY A C 1
ATOM 810 O O . GLY A 1 99 ? 13.828 -2.010 -4.608 1.00 91.56 99 GLY A O 1
ATOM 811 N N . ARG A 1 100 ? 13.342 -3.868 -3.458 1.00 93.44 100 ARG A N 1
ATOM 812 C CA . ARG A 1 100 ? 12.645 -4.525 -4.578 1.00 93.44 100 ARG A CA 1
ATOM 813 C C . ARG A 1 100 ? 11.324 -3.813 -4.850 1.00 93.44 100 ARG A C 1
ATOM 815 O O . ARG A 1 100 ? 10.585 -3.525 -3.910 1.00 93.44 100 ARG A O 1
ATOM 822 N N . GLU A 1 101 ? 11.026 -3.602 -6.124 1.00 93.81 101 GLU A N 1
ATOM 823 C CA . GLU A 1 101 ? 9.773 -3.013 -6.586 1.00 93.81 101 GLU A CA 1
ATOM 824 C C . GLU A 1 101 ? 8.698 -4.083 -6.804 1.00 93.81 101 GLU A C 1
ATOM 826 O O . GLU A 1 101 ? 8.982 -5.188 -7.278 1.00 93.81 101 GLU A O 1
ATOM 831 N N . ILE A 1 102 ? 7.465 -3.747 -6.438 1.00 94.50 102 ILE A N 1
ATOM 832 C CA . ILE A 1 102 ? 6.276 -4.575 -6.624 1.00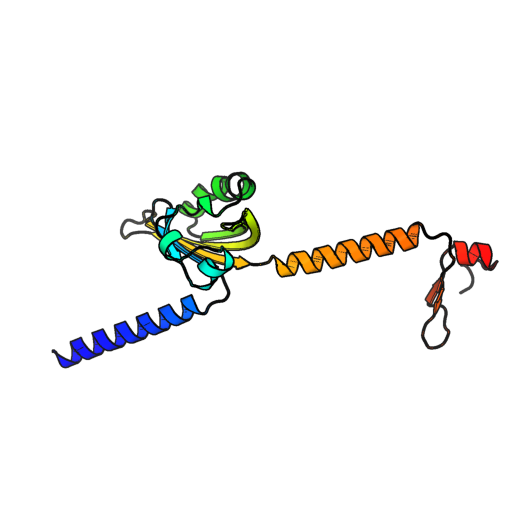 94.50 102 ILE A CA 1
ATOM 833 C C . ILE A 1 102 ? 5.245 -3.737 -7.352 1.00 94.50 102 ILE A C 1
ATOM 835 O O . ILE A 1 102 ? 4.763 -2.738 -6.822 1.00 94.50 102 ILE A O 1
ATOM 839 N N . TYR A 1 103 ? 4.909 -4.162 -8.561 1.00 93.56 103 TYR A N 1
ATOM 840 C CA . TYR A 1 103 ? 3.920 -3.497 -9.391 1.00 93.56 103 TYR A CA 1
ATOM 841 C C . TYR A 1 103 ? 2.546 -4.128 -9.193 1.00 93.56 103 TYR A C 1
ATOM 843 O O . TYR A 1 103 ? 2.431 -5.354 -9.116 1.00 93.56 103 TYR A O 1
ATOM 851 N N . GLY A 1 104 ? 1.501 -3.308 -9.152 1.00 93.62 104 GLY A N 1
ATOM 852 C CA . GLY A 1 104 ? 0.151 -3.822 -8.999 1.00 93.62 104 GLY A CA 1
ATOM 853 C C . GLY A 1 104 ? -0.945 -2.771 -9.047 1.00 93.62 104 GLY A C 1
ATOM 854 O O . GLY A 1 104 ? -0.698 -1.575 -9.191 1.00 93.62 104 GLY A O 1
ATOM 855 N N . GLU A 1 105 ? -2.170 -3.259 -8.902 1.00 95.50 105 GLU A N 1
ATOM 856 C CA . GLU A 1 105 ? -3.387 -2.450 -8.839 1.00 95.50 105 GLU A CA 1
ATOM 857 C C . GLU A 1 105 ? -3.713 -2.118 -7.379 1.00 95.50 105 GLU A C 1
ATOM 859 O O . GLU A 1 105 ? -3.790 -3.009 -6.529 1.00 95.50 105 GLU A O 1
ATOM 864 N N . LEU A 1 106 ? -3.931 -0.841 -7.082 1.00 96.31 106 LEU A N 1
ATOM 865 C CA . LEU A 1 106 ? -4.350 -0.325 -5.786 1.00 96.31 106 LEU A CA 1
ATOM 866 C C . LEU A 1 106 ? -5.792 0.166 -5.875 1.00 96.31 106 LEU A C 1
ATOM 868 O O . LEU A 1 106 ? -6.082 1.134 -6.575 1.00 96.31 106 LEU A O 1
ATOM 872 N N . LYS A 1 107 ? -6.662 -0.429 -5.059 1.00 97.44 107 LYS A N 1
ATOM 873 C CA . LYS A 1 107 ? -7.993 0.108 -4.769 1.00 97.44 107 LYS A CA 1
ATOM 874 C C . LYS A 1 107 ? -8.007 0.655 -3.356 1.00 97.44 107 LYS A C 1
ATOM 876 O O . LYS A 1 107 ? -7.698 -0.081 -2.416 1.00 97.44 107 LYS A O 1
ATOM 881 N N . ALA A 1 108 ? -8.382 1.915 -3.187 1.00 97.25 108 ALA A N 1
ATOM 882 C CA . ALA A 1 108 ? -8.512 2.530 -1.874 1.00 97.25 108 ALA A CA 1
ATOM 883 C C . ALA A 1 108 ? -9.857 3.233 -1.719 1.00 97.25 108 ALA A C 1
ATOM 885 O O . ALA A 1 108 ? -10.365 3.842 -2.654 1.00 97.25 108 ALA A O 1
ATOM 886 N N . VAL A 1 109 ? -10.411 3.165 -0.511 1.00 97.88 109 VAL A N 1
ATOM 887 C CA . VAL A 1 109 ? -11.624 3.880 -0.108 1.00 97.88 109 VAL A CA 1
ATOM 888 C C . VAL A 1 109 ? -11.313 4.788 1.074 1.00 97.88 109 VAL A C 1
ATOM 890 O O . VAL A 1 109 ? -10.596 4.404 2.005 1.00 97.88 109 VAL A O 1
ATOM 893 N N . ALA A 1 110 ? -11.845 6.001 1.037 1.00 97.38 110 ALA A N 1
ATOM 894 C CA . ALA A 1 110 ? -11.779 6.950 2.129 1.00 97.38 110 ALA A CA 1
ATOM 895 C C . ALA A 1 110 ? -12.776 6.559 3.224 1.00 97.38 110 ALA A C 1
ATOM 897 O O . ALA A 1 110 ? -13.881 6.072 2.979 1.00 97.38 110 ALA A O 1
ATOM 898 N N . VAL A 1 111 ? -12.373 6.784 4.465 1.00 96.50 111 VAL A N 1
ATOM 899 C CA . VAL A 1 111 ? -13.216 6.653 5.647 1.00 96.50 111 VAL A CA 1
ATOM 900 C C . VAL A 1 111 ? -13.478 8.056 6.160 1.00 96.50 111 VAL A C 1
ATOM 902 O O . VAL A 1 111 ? -12.544 8.843 6.305 1.00 96.50 111 VAL A O 1
ATOM 905 N N . TYR A 1 112 ? -14.737 8.354 6.463 1.00 95.31 112 TYR A N 1
ATOM 906 C CA . TYR A 1 112 ? -15.158 9.650 6.983 1.00 95.31 112 TYR A CA 1
ATOM 907 C C . TYR A 1 112 ? -15.669 9.511 8.419 1.00 95.31 112 TYR A C 1
ATOM 909 O O . TYR A 1 112 ? -16.204 8.465 8.798 1.00 95.31 112 TYR A O 1
ATOM 917 N N . ASP A 1 113 ? -15.474 10.548 9.230 1.00 94.38 113 ASP A N 1
ATOM 918 C CA . ASP A 1 113 ? -16.061 10.634 10.568 1.00 94.38 113 ASP A CA 1
ATOM 919 C C . ASP A 1 113 ? -17.544 11.051 10.521 1.00 94.38 113 ASP A C 1
ATOM 921 O O . ASP A 1 113 ? -18.133 11.237 9.454 1.00 94.38 113 ASP A O 1
ATOM 925 N N . SER A 1 114 ? -18.174 11.183 11.693 1.00 94.00 114 SER A N 1
ATOM 926 C CA . SER A 1 114 ? -19.584 11.581 11.812 1.00 94.00 114 SER A CA 1
ATOM 927 C C . SER A 1 114 ? -19.890 12.968 11.245 1.00 94.00 114 SER A C 1
ATOM 929 O O . SER A 1 114 ? -21.048 13.246 10.941 1.00 94.00 114 SER A O 1
ATOM 931 N N . ASP A 1 115 ? -18.872 13.818 11.098 1.00 93.69 115 ASP A N 1
ATOM 932 C CA . ASP A 1 115 ? -18.994 15.178 10.574 1.00 93.69 115 ASP A CA 1
ATOM 93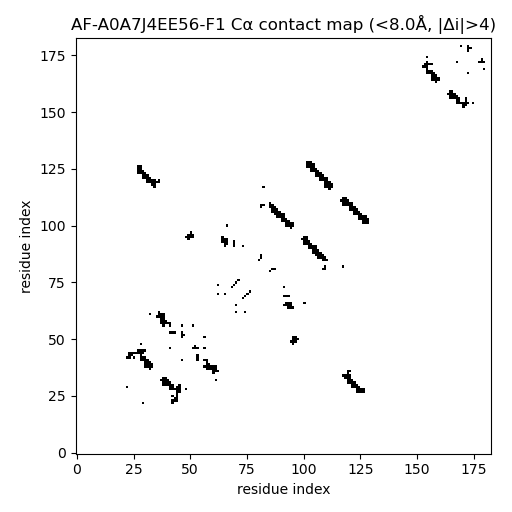3 C C . ASP A 1 115 ? -18.710 15.233 9.060 1.00 93.69 115 ASP A C 1
ATOM 935 O O . ASP A 1 115 ? -18.673 16.316 8.473 1.00 93.69 115 ASP A O 1
ATOM 939 N N . GLY A 1 116 ? -18.488 14.078 8.419 1.00 91.50 116 GLY A N 1
ATOM 940 C CA . GLY A 1 116 ? -18.175 13.970 6.995 1.00 91.50 116 GLY A CA 1
ATOM 941 C C . GLY A 1 116 ? -16.740 14.365 6.644 1.00 91.50 116 GLY A C 1
ATOM 942 O O . GLY A 1 116 ? -16.440 14.597 5.473 1.00 91.50 116 GLY A O 1
ATOM 943 N N . LYS A 1 117 ? -15.834 14.462 7.625 1.00 93.38 117 LYS A N 1
ATOM 944 C CA . LYS A 1 117 ? -14.423 14.786 7.379 1.00 93.38 117 LYS A CA 1
ATOM 945 C C . LYS A 1 117 ? -13.612 13.521 7.156 1.00 93.38 117 LYS A C 1
ATOM 947 O O . LYS A 1 117 ? -13.876 12.489 7.767 1.00 93.38 117 LYS A O 1
ATOM 952 N N . TYR A 1 118 ? -12.595 13.622 6.303 1.00 94.50 118 TYR A N 1
ATOM 953 C CA . TYR A 1 118 ? -11.655 12.531 6.059 1.00 94.50 118 TYR A CA 1
ATOM 954 C C . TYR A 1 118 ? -11.005 12.073 7.375 1.00 94.50 118 TYR A C 1
ATOM 956 O O . TYR A 1 118 ? -10.374 12.860 8.083 1.00 94.50 118 TYR A O 1
ATOM 964 N N . ALA A 1 119 ? -11.173 10.795 7.694 1.00 96.31 119 ALA A N 1
ATOM 965 C CA . ALA A 1 119 ? -10.718 10.160 8.925 1.00 96.31 119 ALA A CA 1
ATOM 966 C C . ALA A 1 119 ? -9.658 9.074 8.684 1.00 96.31 119 ALA A C 1
ATOM 968 O O . ALA A 1 119 ? -9.070 8.581 9.648 1.00 96.31 119 ALA A O 1
ATOM 969 N N . GLY A 1 120 ? -9.409 8.711 7.425 1.00 97.38 120 GLY A N 1
ATOM 970 C CA . GLY A 1 120 ? -8.422 7.713 7.038 1.00 97.38 120 GLY A CA 1
ATOM 971 C C . GLY A 1 120 ? -8.806 6.983 5.761 1.00 97.38 120 GLY A C 1
ATOM 972 O O . GLY A 1 120 ? -9.725 7.390 5.052 1.00 97.38 120 GLY A O 1
ATOM 973 N N . SER A 1 121 ? -8.125 5.881 5.477 1.00 97.88 121 SER A N 1
ATOM 974 C CA . SER A 1 121 ? -8.378 5.075 4.285 1.00 97.88 121 SER A CA 1
ATOM 975 C C . SER A 1 121 ? -8.254 3.584 4.559 1.00 97.88 121 SER A C 1
ATOM 977 O O . SER A 1 121 ? -7.659 3.146 5.548 1.00 97.88 121 SER A O 1
ATOM 979 N N . ARG A 1 122 ? -8.843 2.794 3.665 1.00 97.50 122 ARG A N 1
ATOM 980 C CA . ARG A 1 122 ? -8.648 1.346 3.584 1.00 97.50 122 ARG A CA 1
ATOM 981 C C . ARG A 1 122 ? -8.245 1.016 2.168 1.00 97.50 122 ARG A C 1
ATOM 983 O O . ARG A 1 122 ? -8.890 1.497 1.240 1.00 97.50 122 ARG A O 1
ATOM 990 N N . ALA A 1 123 ? -7.211 0.209 2.008 1.00 97.31 123 ALA A N 1
ATOM 991 C CA . ALA A 1 123 ? -6.702 -0.130 0.697 1.00 97.31 123 ALA A CA 1
ATOM 992 C C . ALA A 1 123 ? -6.447 -1.625 0.549 1.00 97.31 123 ALA A C 1
ATOM 994 O O . ALA A 1 123 ? -6.103 -2.331 1.501 1.00 97.31 123 ALA A O 1
ATOM 995 N N . VAL A 1 124 ? -6.640 -2.083 -0.682 1.00 97.25 124 VAL A N 1
ATOM 996 C CA . VAL A 1 124 ? -6.328 -3.424 -1.148 1.00 97.25 124 VAL A CA 1
ATOM 997 C C . VAL A 1 124 ? -5.434 -3.271 -2.366 1.00 97.25 124 VAL A C 1
ATOM 999 O O . VAL A 1 124 ? -5.785 -2.583 -3.321 1.00 97.25 124 VAL A O 1
ATOM 1002 N N . PHE A 1 125 ? -4.287 -3.928 -2.327 1.00 97.12 125 PHE A N 1
ATOM 1003 C CA . PHE A 1 125 ? -3.321 -3.956 -3.407 1.00 97.12 125 PHE A CA 1
ATOM 1004 C C . PHE A 1 125 ? -3.221 -5.376 -3.969 1.00 97.12 125 PHE A C 1
ATOM 1006 O O . PHE A 1 125 ? -3.082 -6.361 -3.231 1.00 97.12 125 PHE A O 1
ATOM 1013 N N . HIS A 1 126 ? -3.349 -5.490 -5.285 1.00 94.81 126 HIS A N 1
ATOM 1014 C CA . HIS A 1 126 ? -3.203 -6.731 -6.027 1.00 94.81 126 HIS A CA 1
ATOM 1015 C C . HIS A 1 126 ? -1.850 -6.743 -6.733 1.00 94.81 126 HIS A C 1
ATOM 1017 O O . HIS A 1 126 ? -1.624 -5.966 -7.653 1.00 94.81 126 HIS A O 1
ATOM 1023 N N . ASP A 1 127 ? -0.955 -7.624 -6.288 1.00 93.31 127 ASP A N 1
ATOM 1024 C CA . ASP A 1 127 ? 0.367 -7.791 -6.890 1.00 93.31 127 ASP A CA 1
ATOM 1025 C C . ASP A 1 127 ? 0.246 -8.413 -8.293 1.00 93.31 127 ASP A C 1
ATOM 1027 O O . ASP A 1 127 ? -0.296 -9.509 -8.456 1.00 93.31 127 ASP A O 1
ATOM 1031 N N . LEU A 1 128 ? 0.764 -7.708 -9.300 1.00 88.94 128 LEU A N 1
ATOM 1032 C CA . LEU A 1 128 ? 0.790 -8.115 -10.706 1.00 88.94 128 LEU A CA 1
ATOM 1033 C C . LEU A 1 128 ? 2.210 -8.434 -11.204 1.00 88.94 128 LEU A C 1
ATOM 1035 O O . LEU A 1 128 ? 2.428 -8.624 -12.404 1.00 88.94 128 LEU A O 1
ATOM 1039 N N . THR A 1 129 ? 3.192 -8.522 -10.305 1.00 79.94 129 THR A N 1
ATOM 1040 C CA . THR A 1 129 ? 4.612 -8.677 -10.648 1.00 79.94 129 THR A CA 1
ATOM 1041 C C . THR A 1 129 ? 4.872 -9.932 -11.483 1.00 79.94 129 THR A C 1
ATOM 1043 O O . THR A 1 129 ? 5.612 -9.883 -12.468 1.00 79.94 129 THR A O 1
ATOM 1046 N N . ASP A 1 130 ? 4.251 -11.060 -11.136 1.00 75.50 130 ASP A N 1
ATOM 1047 C CA . ASP A 1 130 ? 4.466 -12.320 -11.856 1.00 75.50 130 ASP A CA 1
ATOM 1048 C C . ASP A 1 130 ? 3.796 -12.333 -13.236 1.00 75.50 130 ASP A C 1
ATOM 1050 O O . ASP A 1 130 ? 4.345 -12.899 -14.186 1.00 75.50 130 ASP A O 1
ATOM 1054 N N . LYS A 1 131 ? 2.662 -11.637 -13.387 1.00 68.25 131 LYS A N 1
ATOM 1055 C CA . LYS A 1 131 ? 1.998 -11.456 -14.684 1.00 68.25 131 LYS A CA 1
ATOM 1056 C C . LYS A 1 131 ? 2.884 -10.646 -15.633 1.00 68.25 131 LYS A C 1
ATOM 1058 O O . LYS A 1 131 ? 3.119 -11.074 -16.761 1.00 68.25 131 LYS A O 1
ATOM 1063 N N . ASN A 1 132 ? 3.456 -9.542 -15.151 1.00 66.38 132 ASN A N 1
ATOM 1064 C CA . ASN A 1 132 ? 4.338 -8.699 -15.959 1.00 66.38 132 ASN A CA 1
ATOM 1065 C C . ASN A 1 132 ? 5.644 -9.401 -16.340 1.00 66.38 132 ASN A C 1
ATOM 1067 O O . ASN A 1 132 ? 6.111 -9.239 -17.465 1.00 66.38 132 ASN A O 1
ATOM 1071 N N . LYS A 1 133 ? 6.228 -10.220 -15.454 1.00 65.44 133 LYS A N 1
ATOM 1072 C CA . LYS A 1 133 ? 7.408 -11.031 -15.804 1.00 65.44 133 LYS A CA 1
ATOM 1073 C C . LYS A 1 133 ? 7.102 -12.003 -16.939 1.00 65.44 133 LYS A C 1
ATOM 1075 O O . LYS A 1 133 ? 7.874 -12.068 -17.891 1.00 65.44 133 LYS A O 1
ATOM 1080 N N . ALA A 1 134 ? 5.971 -12.704 -16.876 1.00 68.62 134 ALA A N 1
ATOM 1081 C CA . ALA A 1 134 ? 5.572 -13.640 -17.923 1.00 68.62 134 ALA A CA 1
ATOM 1082 C C . ALA A 1 134 ? 5.297 -12.933 -19.263 1.00 68.62 134 ALA A C 1
ATOM 1084 O O . ALA A 1 134 ? 5.705 -13.416 -20.323 1.00 68.62 134 ALA A O 1
ATOM 1085 N N . GLU A 1 135 ? 4.638 -11.773 -19.233 1.00 72.62 135 GLU A N 1
ATOM 1086 C CA . GLU A 1 135 ? 4.375 -10.973 -20.434 1.00 72.62 135 GLU A CA 1
ATOM 1087 C C . GLU A 1 135 ? 5.665 -10.401 -21.041 1.00 72.62 135 GLU A C 1
ATOM 1089 O O . GLU A 1 135 ? 5.860 -10.471 -22.258 1.00 72.62 135 GLU A O 1
ATOM 1094 N N . GLU A 1 136 ? 6.586 -9.916 -20.209 1.00 72.38 136 GLU A N 1
ATOM 1095 C CA . GLU A 1 136 ? 7.877 -9.380 -20.640 1.00 72.38 136 GLU A CA 1
ATOM 1096 C C . GLU A 1 136 ? 8.808 -10.474 -21.184 1.00 72.38 136 GLU A C 1
ATOM 1098 O O . GLU A 1 136 ? 9.460 -10.281 -22.214 1.00 72.38 136 GLU A O 1
ATOM 1103 N N . GLU A 1 137 ? 8.852 -11.650 -20.555 1.00 72.19 137 GLU A N 1
ATOM 1104 C CA . GLU A 1 137 ? 9.582 -12.813 -21.071 1.00 72.19 137 GLU A CA 1
ATOM 1105 C C . GLU A 1 137 ? 9.021 -13.273 -22.419 1.00 72.19 137 GLU A C 1
ATOM 1107 O O . GLU A 1 137 ? 9.780 -13.526 -23.362 1.00 72.19 137 GLU A O 1
ATOM 1112 N N . LEU A 1 138 ? 7.692 -13.317 -22.558 1.00 73.44 138 LEU A N 1
ATOM 1113 C CA . LEU A 1 138 ? 7.043 -13.647 -23.823 1.00 73.44 138 LEU A CA 1
ATOM 1114 C C . LEU A 1 138 ? 7.346 -12.599 -24.902 1.00 73.44 138 LEU A C 1
ATOM 1116 O O . LEU A 1 138 ? 7.604 -12.964 -26.054 1.00 73.44 138 LEU A O 1
ATOM 1120 N N . ARG A 1 139 ? 7.334 -11.308 -24.553 1.00 75.00 139 ARG A N 1
ATOM 1121 C CA . ARG A 1 139 ? 7.676 -10.208 -25.465 1.00 75.00 139 ARG A CA 1
ATOM 1122 C C . ARG A 1 139 ? 9.129 -10.309 -25.923 1.00 75.00 139 ARG A C 1
ATOM 1124 O O . ARG A 1 139 ? 9.369 -10.352 -27.130 1.00 75.00 139 ARG A O 1
ATOM 1131 N N . LYS A 1 140 ? 10.080 -10.451 -24.993 1.00 73.94 140 LYS A N 1
ATOM 1132 C CA . LYS A 1 140 ? 11.509 -10.641 -25.302 1.00 73.94 140 LYS A CA 1
ATOM 1133 C C . LYS A 1 140 ? 11.744 -11.877 -26.159 1.00 73.94 140 LYS A C 1
ATOM 1135 O O . LYS A 1 140 ? 12.474 -11.804 -27.142 1.00 73.94 140 LYS A O 1
ATOM 1140 N N . SER A 1 141 ? 11.089 -12.995 -25.850 1.00 77.06 141 SER A N 1
ATOM 1141 C CA . SER A 1 141 ? 11.168 -14.218 -26.656 1.00 77.06 141 SER A CA 1
ATOM 1142 C C . SER A 1 141 ? 10.663 -13.988 -28.083 1.00 77.06 141 SER A C 1
ATOM 1144 O O . SER A 1 141 ? 11.331 -14.365 -29.047 1.00 77.06 141 SER A O 1
ATOM 1146 N N . LYS A 1 142 ? 9.528 -13.293 -28.254 1.00 80.44 142 LYS A N 1
ATOM 1147 C CA . LYS A 1 142 ? 9.000 -12.925 -29.578 1.00 80.44 142 LYS A CA 1
ATOM 1148 C C . LYS A 1 142 ? 9.943 -11.995 -30.342 1.00 80.44 142 LYS A C 1
ATOM 1150 O O . LYS A 1 142 ? 10.122 -12.209 -31.538 1.00 80.44 142 LYS A O 1
ATOM 1155 N N . GLU A 1 143 ? 10.543 -11.006 -29.684 1.00 81.75 143 GLU A N 1
ATOM 1156 C CA . GLU A 1 143 ? 11.491 -10.065 -30.294 1.00 81.75 143 GLU A CA 1
ATOM 1157 C C . GLU A 1 143 ? 12.801 -10.736 -30.691 1.00 81.75 143 GLU A C 1
ATOM 1159 O O . GLU A 1 143 ? 13.242 -10.569 -31.825 1.00 81.75 143 GLU A O 1
ATOM 1164 N N . ILE A 1 144 ? 13.385 -11.553 -29.812 1.00 78.62 144 ILE A N 1
ATOM 1165 C CA . ILE A 1 144 ? 14.581 -12.349 -30.116 1.00 78.62 144 ILE A CA 1
ATOM 1166 C C . ILE A 1 144 ? 14.285 -13.289 -31.278 1.00 78.62 144 ILE A C 1
ATOM 1168 O O . ILE A 1 144 ? 15.038 -13.332 -32.246 1.00 78.62 144 ILE A O 1
ATOM 1172 N N . ARG A 1 145 ? 13.155 -14.000 -31.229 1.00 74.75 145 ARG A N 1
ATOM 1173 C CA . ARG A 1 145 ? 12.725 -14.887 -32.308 1.00 74.75 145 ARG A CA 1
ATOM 1174 C C . ARG A 1 145 ? 12.552 -14.117 -33.617 1.00 74.75 145 ARG A C 1
ATOM 1176 O O . ARG A 1 145 ? 13.037 -14.569 -34.646 1.00 74.75 145 ARG A O 1
ATOM 1183 N N . ARG A 1 146 ? 11.913 -12.945 -33.593 1.00 73.81 146 ARG A N 1
ATOM 1184 C CA . ARG A 1 146 ? 11.753 -12.076 -34.767 1.00 73.81 146 ARG A CA 1
ATOM 1185 C C . ARG A 1 146 ? 13.101 -11.589 -35.302 1.00 73.81 146 ARG A C 1
ATOM 1187 O O . ARG A 1 146 ? 13.324 -11.681 -36.500 1.00 73.81 146 ARG A O 1
ATOM 1194 N N . ALA A 1 147 ? 14.009 -11.146 -34.438 1.00 72.12 147 ALA A N 1
ATOM 1195 C CA . ALA A 1 147 ? 15.340 -10.692 -34.824 1.00 72.12 147 ALA A CA 1
ATOM 1196 C C . ALA A 1 147 ? 16.191 -11.829 -35.410 1.00 72.12 147 ALA A C 1
ATOM 1198 O O . ALA A 1 147 ? 16.888 -11.613 -36.398 1.00 72.12 147 ALA A O 1
ATOM 1199 N N . LEU A 1 148 ? 16.105 -13.042 -34.852 1.00 69.12 148 LEU A N 1
ATOM 1200 C CA . LEU A 1 148 ? 16.713 -14.244 -35.428 1.00 69.12 148 LEU A CA 1
ATOM 1201 C C . LEU A 1 148 ? 16.101 -14.563 -36.796 1.00 69.12 148 LEU A C 1
ATOM 1203 O O . LEU A 1 148 ? 16.839 -14.821 -37.739 1.00 69.12 148 LEU A O 1
ATOM 1207 N N . TYR A 1 149 ? 14.775 -14.481 -36.936 1.00 63.53 149 TYR A N 1
ATOM 1208 C CA . TYR A 1 149 ? 14.099 -14.689 -38.219 1.00 63.53 149 TYR A CA 1
ATOM 1209 C C . TYR A 1 149 ? 14.443 -13.631 -39.279 1.00 63.53 149 TYR A C 1
ATOM 1211 O O . TYR A 1 149 ? 14.533 -13.977 -40.452 1.00 63.53 149 TYR A O 1
ATOM 1219 N N . GLU A 1 150 ? 14.609 -12.362 -38.902 1.00 65.00 150 GLU A N 1
ATOM 1220 C CA . GLU A 1 150 ? 14.905 -11.257 -39.829 1.00 65.00 150 GLU A CA 1
ATOM 1221 C C . GLU A 1 150 ? 16.396 -11.170 -40.188 1.00 65.00 150 GLU A C 1
ATOM 1223 O O . GLU A 1 150 ? 16.736 -10.774 -41.301 1.00 65.00 150 GLU A O 1
ATOM 1228 N N . LYS A 1 151 ? 17.297 -11.540 -39.266 1.00 63.75 151 LYS A N 1
ATOM 1229 C CA . LYS A 1 151 ? 18.753 -11.485 -39.485 1.00 63.75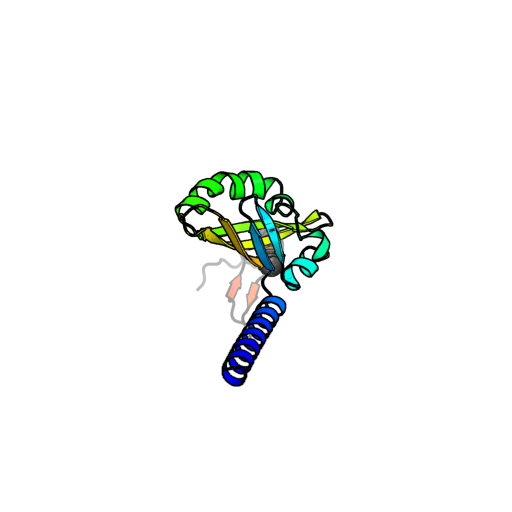 151 LYS A CA 1
ATOM 1230 C C . LYS A 1 151 ? 19.369 -12.814 -39.915 1.00 63.75 151 LYS A C 1
ATOM 1232 O O . LYS A 1 151 ? 20.535 -12.814 -40.318 1.00 63.75 151 LYS A O 1
ATOM 1237 N N . SER A 1 152 ? 18.641 -13.930 -39.832 1.00 57.41 152 SER A N 1
ATOM 1238 C CA . SER A 1 152 ? 19.160 -15.209 -40.311 1.00 57.41 152 SER A CA 1
ATOM 1239 C C . SER A 1 152 ? 19.354 -15.172 -41.826 1.00 57.41 152 SER A C 1
ATOM 1241 O O . SER A 1 152 ? 18.497 -14.725 -42.588 1.00 57.41 152 SER A O 1
ATOM 1243 N N . ARG A 1 153 ? 20.530 -15.633 -42.258 1.00 54.25 153 ARG A N 1
ATOM 1244 C CA . ARG A 1 153 ? 20.879 -15.806 -43.672 1.00 54.25 153 ARG A CA 1
ATOM 1245 C C . ARG A 1 153 ? 20.369 -17.135 -44.236 1.00 54.25 153 ARG A C 1
ATOM 1247 O O . ARG A 1 153 ? 20.539 -17.362 -45.433 1.00 54.25 153 ARG A O 1
ATOM 1254 N N . ASP A 1 154 ? 19.748 -17.960 -43.400 1.00 58.91 154 ASP A N 1
ATOM 1255 C CA . ASP A 1 154 ? 19.333 -19.313 -43.734 1.00 58.91 154 ASP A CA 1
ATOM 1256 C C . ASP A 1 154 ? 17.895 -19.320 -44.272 1.00 58.91 154 ASP A C 1
ATOM 1258 O O . ASP A 1 154 ? 16.999 -18.642 -43.759 1.00 58.91 154 ASP A O 1
ATOM 1262 N N . GLY A 1 155 ? 17.669 -20.084 -45.342 1.00 56.97 155 GLY A N 1
ATOM 1263 C CA . GLY A 1 155 ? 16.332 -20.342 -45.863 1.00 56.97 155 GLY A CA 1
ATOM 1264 C C . GLY A 1 155 ? 15.640 -21.392 -45.002 1.00 56.97 155 GLY A C 1
ATOM 1265 O O . GLY A 1 155 ? 16.090 -22.533 -44.951 1.00 56.97 155 GLY A O 1
ATOM 1266 N N . TYR A 1 156 ? 14.539 -21.026 -44.348 1.00 58.94 156 TYR A N 1
ATOM 1267 C CA . TYR A 1 156 ? 13.688 -21.978 -43.635 1.00 58.94 156 TYR A CA 1
ATOM 1268 C C . TYR A 1 156 ? 12.327 -22.082 -44.316 1.00 58.94 156 TYR A C 1
ATOM 1270 O O . TYR A 1 156 ? 11.772 -21.081 -44.778 1.00 58.94 156 TYR A O 1
ATOM 1278 N N . VAL A 1 157 ? 11.794 -23.302 -44.328 1.00 62.59 157 VAL A N 1
ATOM 1279 C CA . VAL A 1 157 ? 10.452 -23.635 -44.805 1.00 62.59 157 VAL A CA 1
ATOM 1280 C C . VAL A 1 157 ? 9.691 -24.261 -43.656 1.00 62.59 157 VAL A C 1
ATOM 1282 O O . VAL A 1 157 ? 10.205 -25.151 -42.976 1.00 62.59 157 VAL A O 1
ATOM 1285 N N . ILE A 1 158 ? 8.464 -23.804 -43.441 1.00 65.31 158 ILE A N 1
ATOM 1286 C CA . ILE A 1 158 ? 7.555 -24.433 -42.495 1.00 65.31 158 ILE A CA 1
ATOM 1287 C C . ILE A 1 158 ? 6.645 -25.361 -43.296 1.00 65.31 158 ILE A C 1
ATOM 1289 O O . ILE A 1 158 ? 5.865 -24.906 -44.133 1.00 65.31 158 ILE A O 1
ATOM 1293 N N . VAL A 1 159 ? 6.754 -26.664 -43.039 1.00 75.00 159 VAL A N 1
ATOM 1294 C CA . VAL A 1 159 ? 5.869 -27.691 -43.600 1.00 75.00 159 VAL A CA 1
ATOM 1295 C C . VAL A 1 159 ? 4.909 -28.191 -42.526 1.00 75.00 159 VAL A C 1
ATOM 1297 O O . VAL A 1 159 ? 5.272 -28.319 -41.354 1.00 75.00 159 VAL A O 1
ATOM 1300 N N . LYS A 1 160 ? 3.667 -28.471 -42.909 1.00 67.00 160 LYS A N 1
ATOM 1301 C CA . LYS A 1 160 ? 2.721 -29.187 -42.050 1.00 67.00 160 LYS A CA 1
ATOM 1302 C C . LYS A 1 160 ? 3.162 -30.646 -41.895 1.00 67.00 160 LYS A C 1
ATOM 1304 O O . LYS A 1 160 ? 3.884 -31.184 -42.729 1.00 67.00 160 LYS A O 1
ATOM 1309 N N . GLY A 1 161 ? 2.658 -31.327 -40.865 1.00 70.75 161 GLY A N 1
ATOM 1310 C CA . GLY A 1 161 ? 2.946 -32.750 -40.623 1.00 70.75 161 GLY A CA 1
ATOM 1311 C C . GLY A 1 161 ? 2.509 -33.710 -41.745 1.00 70.75 161 GLY A C 1
ATOM 1312 O O . GLY A 1 161 ? 2.917 -34.864 -41.735 1.00 70.75 161 GLY A O 1
ATOM 1313 N N . ASN A 1 162 ? 1.712 -33.244 -42.715 1.00 75.31 162 ASN A N 1
ATOM 1314 C CA . ASN A 1 162 ? 1.332 -33.969 -43.935 1.00 75.31 162 ASN A CA 1
ATOM 1315 C C . ASN A 1 162 ? 2.254 -33.673 -45.141 1.00 75.31 162 ASN A C 1
ATOM 1317 O O . ASN A 1 162 ? 1.969 -34.135 -46.241 1.00 75.31 162 ASN A O 1
ATOM 1321 N N . GLY A 1 163 ? 3.329 -32.899 -44.955 1.00 64.19 163 GLY A N 1
ATOM 1322 C CA . GLY A 1 163 ? 4.276 -32.531 -46.010 1.00 64.19 163 GLY A CA 1
ATOM 1323 C C . GLY A 1 163 ? 3.876 -31.317 -46.854 1.00 64.19 163 GLY A C 1
ATOM 1324 O O . GLY A 1 163 ? 4.640 -30.929 -47.732 1.00 64.19 163 GLY A O 1
ATOM 1325 N N . GLU A 1 164 ? 2.724 -30.685 -46.602 1.00 69.06 164 GLU A N 1
ATOM 1326 C CA . GLU A 1 164 ? 2.324 -29.470 -47.324 1.00 69.06 164 GLU A CA 1
ATOM 1327 C C . GLU A 1 164 ? 3.139 -28.246 -46.890 1.00 69.06 164 GLU A C 1
ATOM 1329 O O . GLU A 1 164 ? 3.330 -27.996 -45.694 1.00 69.06 164 GLU A O 1
ATOM 1334 N N . PHE A 1 165 ? 3.543 -27.433 -47.866 1.00 60.25 165 PHE A N 1
ATOM 1335 C CA . PHE A 1 165 ? 4.191 -26.144 -47.645 1.00 60.25 165 PHE A CA 1
ATOM 1336 C C . PHE A 1 165 ? 3.216 -25.155 -46.997 1.00 60.25 165 PHE A C 1
ATOM 1338 O O . PHE A 1 165 ? 2.137 -24.888 -47.526 1.00 60.25 165 PHE A O 1
ATOM 1345 N N . MET A 1 166 ? 3.590 -24.616 -45.837 1.00 61.44 166 MET A N 1
ATOM 1346 C CA . MET A 1 166 ? 2.788 -23.631 -45.109 1.00 61.44 166 MET A CA 1
ATOM 1347 C C . MET A 1 166 ? 3.359 -22.222 -45.245 1.00 61.44 166 MET A C 1
ATOM 1349 O O . MET A 1 166 ? 2.588 -21.272 -45.345 1.00 61.44 166 MET A O 1
ATOM 1353 N N . ASP A 1 167 ? 4.687 -22.094 -45.250 1.00 57.69 167 ASP A N 1
ATOM 1354 C CA . ASP A 1 167 ? 5.370 -20.813 -45.418 1.00 57.69 167 ASP A CA 1
ATOM 1355 C C . ASP A 1 167 ? 6.819 -21.027 -45.889 1.00 57.69 167 ASP A C 1
ATOM 1357 O O . ASP A 1 167 ? 7.494 -21.955 -45.430 1.00 57.69 167 ASP A O 1
ATOM 1361 N N . ALA A 1 168 ? 7.303 -20.171 -46.787 1.00 56.38 168 ALA A N 1
ATOM 1362 C CA . ALA A 1 168 ? 8.669 -20.185 -47.303 1.00 56.38 168 ALA A CA 1
ATOM 1363 C C . ALA A 1 168 ? 9.181 -18.746 -47.424 1.00 56.38 168 ALA A C 1
ATOM 1365 O O . ALA A 1 168 ? 8.522 -17.877 -47.994 1.00 56.38 168 ALA A O 1
ATOM 1366 N N . ARG A 1 169 ? 10.368 -18.467 -46.870 1.00 60.12 169 ARG A N 1
ATOM 1367 C CA . ARG A 1 169 ? 10.936 -17.110 -46.927 1.00 60.12 169 ARG A CA 1
ATOM 1368 C C . ARG A 1 169 ? 11.567 -16.801 -48.290 1.00 60.12 169 ARG A C 1
ATOM 1370 O O . ARG A 1 169 ? 12.128 -17.708 -48.902 1.00 60.12 169 ARG A O 1
ATOM 1377 N N . PRO A 1 170 ? 11.629 -15.512 -48.693 1.00 56.78 170 PRO A N 1
ATOM 1378 C CA . PRO A 1 170 ? 12.173 -15.088 -49.987 1.00 56.78 170 PRO A CA 1
ATOM 1379 C C . PRO A 1 170 ? 13.570 -15.629 -50.295 1.00 56.78 170 PRO A C 1
ATOM 1381 O O . PRO A 1 170 ? 13.856 -15.969 -51.427 1.00 56.78 170 PRO A O 1
ATOM 1384 N N . ARG A 1 171 ? 14.431 -15.817 -49.289 1.00 61.31 171 ARG A N 1
ATOM 1385 C CA . ARG A 1 171 ? 15.769 -16.367 -49.529 1.00 61.31 171 ARG A CA 1
ATOM 1386 C C . ARG A 1 171 ? 15.795 -17.879 -49.759 1.00 61.31 171 ARG A C 1
ATOM 1388 O O . ARG A 1 171 ? 16.688 -18.367 -50.440 1.00 61.31 171 ARG A O 1
ATOM 1395 N N . PHE A 1 172 ? 14.830 -18.625 -49.215 1.00 59.62 172 PHE A N 1
ATOM 1396 C CA . PHE A 1 172 ? 14.622 -20.013 -49.631 1.00 59.62 172 PHE A CA 1
ATOM 1397 C C . PHE A 1 172 ? 14.198 -20.045 -51.101 1.00 59.62 172 PHE A C 1
ATOM 1399 O O . PHE A 1 172 ? 14.735 -20.839 -51.859 1.00 59.62 172 PHE A O 1
ATOM 1406 N N . CYS A 1 173 ? 13.327 -19.125 -51.515 1.00 59.16 173 CYS A N 1
ATOM 1407 C CA . CYS A 1 173 ? 12.934 -18.937 -52.911 1.00 59.16 173 CYS A CA 1
ATOM 1408 C C . CYS A 1 173 ? 14.139 -18.573 -53.804 1.00 59.16 173 CYS A C 1
ATOM 1410 O O . CYS A 1 173 ? 14.343 -19.212 -54.834 1.00 59.16 173 CYS A O 1
ATOM 1412 N N . ASP A 1 174 ? 15.008 -17.662 -53.348 1.00 59.53 174 ASP A N 1
ATOM 1413 C CA . ASP A 1 174 ? 16.227 -17.249 -54.061 1.00 59.53 174 ASP A CA 1
ATOM 1414 C C . ASP A 1 174 ? 17.261 -18.384 -54.199 1.00 59.53 174 ASP A C 1
ATOM 1416 O O . ASP A 1 174 ? 17.916 -18.503 -55.232 1.00 59.53 174 ASP A O 1
ATOM 1420 N N . ILE A 1 175 ? 17.440 -19.215 -53.162 1.00 60.53 175 ILE A N 1
ATOM 1421 C CA . ILE A 1 175 ? 18.416 -20.322 -53.156 1.00 60.53 175 ILE A CA 1
ATOM 1422 C C . ILE A 1 175 ? 17.870 -21.557 -53.884 1.00 60.53 175 ILE A C 1
ATOM 1424 O O . ILE A 1 175 ? 18.617 -22.237 -54.584 1.00 60.53 175 ILE A O 1
ATOM 1428 N N . ALA A 1 176 ? 16.587 -21.871 -53.702 1.00 62.59 176 ALA A N 1
ATOM 1429 C CA . ALA A 1 176 ? 15.949 -23.055 -54.271 1.00 62.59 176 ALA A CA 1
ATOM 1430 C C . ALA A 1 176 ? 15.458 -22.840 -55.713 1.00 62.59 176 ALA A C 1
ATOM 1432 O O . ALA A 1 176 ? 15.090 -23.812 -56.367 1.00 62.59 176 ALA A O 1
ATOM 1433 N N . GLY A 1 177 ? 15.470 -21.598 -56.212 1.00 56.41 177 GLY A N 1
ATOM 1434 C CA . GLY A 1 177 ? 15.100 -21.265 -57.589 1.00 56.41 177 GLY A CA 1
ATOM 1435 C C . GLY A 1 177 ? 13.594 -21.284 -57.866 1.00 56.41 177 GLY A C 1
ATOM 1436 O O . GLY A 1 177 ? 13.203 -21.408 -59.022 1.00 56.41 177 GLY A O 1
ATOM 1437 N N . TYR A 1 178 ? 12.757 -21.165 -56.832 1.00 60.91 178 TYR A N 1
ATOM 1438 C CA . TYR A 1 178 ? 11.296 -21.121 -56.956 1.00 60.91 178 TYR A CA 1
ATOM 1439 C C . TYR A 1 178 ? 10.789 -19.706 -56.675 1.00 60.91 178 TYR A C 1
ATOM 1441 O O . TYR A 1 178 ? 11.135 -19.136 -55.644 1.00 60.91 178 TYR A O 1
ATOM 1449 N N . SER A 1 179 ? 9.943 -19.136 -57.535 1.00 53.69 179 SER A N 1
ATOM 1450 C CA . SER A 1 179 ? 9.195 -17.910 -57.225 1.00 53.69 179 SER A CA 1
ATOM 1451 C C . SER A 1 179 ? 8.021 -18.219 -56.291 1.00 53.69 179 SER A C 1
ATOM 1453 O O . SER A 1 179 ? 7.354 -19.232 -56.454 1.00 53.69 179 SER A O 1
ATOM 1455 N N . MET A 1 180 ? 7.708 -17.324 -55.342 1.00 50.25 180 MET A N 1
ATOM 1456 C CA . MET A 1 180 ? 6.490 -17.405 -54.497 1.00 50.25 180 MET A CA 1
ATOM 1457 C C . MET A 1 180 ? 5.171 -17.243 -55.282 1.00 50.25 180 MET A C 1
ATOM 1459 O O . MET A 1 180 ? 4.097 -17.212 -54.687 1.00 50.25 180 MET A O 1
ATOM 1463 N N . GLU A 1 181 ? 5.242 -17.138 -56.607 1.00 47.72 181 GLU A N 1
ATOM 1464 C CA . GLU A 1 181 ? 4.114 -17.318 -57.513 1.00 47.72 181 GLU A CA 1
ATOM 1465 C C . GLU A 1 181 ? 4.197 -18.718 -58.106 1.00 47.72 181 GLU A C 1
ATOM 1467 O O . GLU A 1 181 ? 4.883 -18.926 -59.097 1.00 47.72 181 GLU A O 1
ATOM 1472 N N . GLU A 1 182 ? 3.533 -19.666 -57.457 1.00 47.09 182 GLU A N 1
ATOM 1473 C CA . GLU A 1 182 ? 2.843 -20.784 -58.102 1.00 47.09 182 GLU A CA 1
ATOM 1474 C C . GLU A 1 182 ? 1.958 -21.423 -57.028 1.00 47.09 182 GLU A C 1
ATOM 1476 O O . GLU A 1 182 ? 2.350 -22.313 -56.271 1.00 47.09 182 GLU A O 1
ATOM 1481 N N . ARG A 1 183 ? 0.759 -20.852 -56.905 1.00 39.53 183 ARG A N 1
ATOM 1482 C CA . ARG A 1 183 ? -0.388 -21.488 -56.270 1.00 39.53 183 ARG A CA 1
ATOM 1483 C C . ARG A 1 183 ? -1.361 -21.900 -57.357 1.00 39.53 183 ARG A C 1
ATOM 1485 O O . ARG A 1 183 ? -1.556 -21.075 -58.27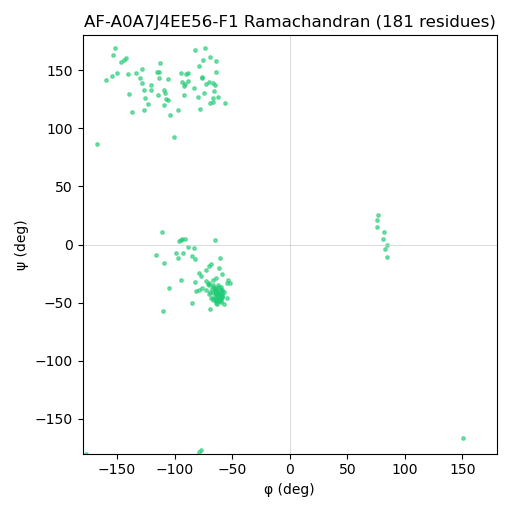7 1.00 39.53 183 ARG A O 1
#

pLDDT: mean 84.53, std 14.61, range [39.53, 98.56]

Mean predicted aligned error: 12.17 Å

Radius of gyration: 27.8 Å; Cα contacts (8 Å, |Δi|>4): 257; chains: 1; bounding box: 51×50×90 Å

Foldseek 3Di:
DVVVVVVVVVVVVVVVVVVLVVQQPDLWWKFKAWLQQFTQDTHPNNCVVLVHDRVVRGRDRPCLQFDPCQVPPPPVVCPVVCQVVQKDWDWGWTAHPVRDIFTWIKIKGFDADPVRHTTIMIITTDTCPVVVVVVVVVVVVVVVVVCCVVPDLDWDFDADPVRHTDDTDVNCCVVVVHDPPDD

Sequ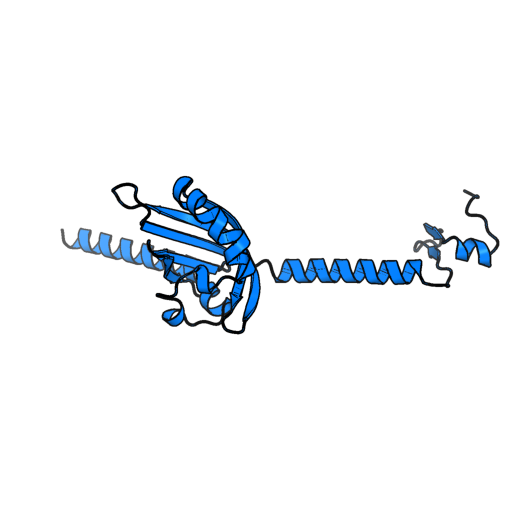ence (183 aa):
MALQRHKREKSLRESEEKFRTFLETASNLMNNADRDGNITYVNESMAKTLGYSKEELIGMHITQLLTKEALEIVFKPNWEEFKREGEIDLETTFATKEGREIYGELKAVAVYDSDGKYAGSRAVFHDLTDKNKAEEELRKSKEIRRALYEKSRDGYVIVKGNGEFMDARPRFCDIAGYSMEER

Secondary structure (DSSP, 8-state):
-HHHHHHHHHHHHHHHHHHHHHHHH-SSEEEEEETTSBEEEE-HHHHHHHT--HHHHTT-BGGGGB-HHIIIIIIHHHHHHHHHHSEEEEEEEEE-TTS-EEEEEEEEEEEE-TTS-EEEEEEEEEE-HHHHHHHHHHHHHHHHHHHHHHH--S--EEE-TTS-EEEE-HHHHHHHT--S---

Nearest PDB structures (foldseek):
  2gj3-assembly1_A  TM=8.938E-01  e=5.887E-09  Azotobacter vinelandii
  3lyx-assembly1_A  TM=9.093E-01  e=1.769E-08  Colwellia psychrerythraea 34H
  5j4e-assembly2_B  TM=8.599E-01  e=2.363E-08  Pseudomonas putida
  8dik-assembly1_A  TM=7.910E-01  e=1.597E-07  Escherichia coli
  5iu1-assembly1_A  TM=7.848E-01  e=9.069E-07  Physcomitrium patens

Solvent-accessible surface area (backbone atoms only — not comparable to full-atom values): 10018 Å² total; per-residue (Å²): 111,71,70,60,51,53,52,50,55,50,53,48,49,55,50,52,51,52,51,49,53,54,53,45,68,35,80,48,28,33,40,30,27,38,63,84,36,26,22,76,43,68,26,55,35,31,22,62,74,35,65,46,54,63,77,67,45,47,66,35,48,60,72,74,39,33,32,74,64,31,40,64,72,45,48,61,73,42,48,68,52,30,72,69,73,33,48,47,77,48,74,46,37,36,34,26,76,87,65,52,76,44,39,27,42,39,39,37,36,55,36,60,47,98,86,70,44,78,47,21,35,42,36,42,33,42,81,39,49,70,59,51,50,54,53,48,52,52,50,51,50,52,50,53,50,48,51,49,66,72,66,48,90,69,59,56,70,46,60,47,99,85,70,47,84,72,49,71,42,71,60,31,28,68,74,73,73,46,67,96,79,80,129

=== Feature glossary ===
A reading guide for the features in this record.

Start from the sequence.

  · Sequence gives the chain of amino acids in standard one-letter code (A=alanine, C=cysteine, …, Y=tyrosine), read N→C. It is the only feature that is directly encoded by the gene; all structural features are derived from the folded form of this sequence.

Fold it, and you get atomic coordinates and the backbone conformation that goes with them.

  · Structure coordinates are given as an mmCIF _atom_site loop: one row per atom with element, residue name, chain id, sequence number, and x/y/z position in Å. Only the four main-chain atoms per residue are included here; side chains are omitted to keep the record compact.

  · Backbone dihedral angles. Every residue except chain termini has a φ (preceding-C → N → Cα → C) and a ψ (N → Cα → C → next-N). They are reported in degrees following the IUPAC sign convention. Secondary structure is essentially a statement about which (φ, ψ) basin each residue occupies.

  · Eight-state secondary structure (DSSP): H is the canonical α-helix, G the tighter 3₁₀-helix, I the wider π-helix; E/B are β-structure, T and S are turns and bends, and '-' is everything else. DSSP derives these from the pattern of main-chain N–H···O=C hydrogen bonds, not from the sequence.

  · SS3 is a coarse helix/strand/coil call (letters a/b/c) made by the P-SEA algorithm from inter-Cα distances and dihedrals. It is less detailed than DSSP but needs only Cα positions.

Summarize the fold with a handful of shape descriptors and a per-residue structural alphabet.

  · Radius of gyration (Rg) is the root-mean-square distance of Cα atoms from their centroid — a single number for overall size and compactness. A globular domain of N residues has Rg ≈ 2.2·N^0.38 Å; an extended or disordered chain has a much larger Rg. The Cα contact count is the number of residue pairs whose Cα atoms are within 8 Å and are more than four positions apart in sequence — a standard proxy for tertiary packing density. The bounding box is the smallest axis-aligned box enclosing all Cα atoms.

  · 3Di is Foldseek's structural alphabet. Each residue is assigned one of twenty discrete states based on how its Cα sits relative to its spatial (not sequential) neighbors. Aligning 3Di strings finds structural homologs roughly as well as full 3D superposition, but orders of magnitude faster.

  · Solvent-accessible surface area (SASA) is the area in Å² traced out by the centre of a 1.4 Å probe sphere (a water molecule) rolled over the protein's van der Waals surface (Shrake–Rupley / Lee–Richards construction). Buried residues have near-zero SASA; fully exposed residues can exceed 200 Å². The total SASA scales roughly with the number of surface residues.

Ask how reliable the model is.

  · For AlphaFold models, the B-factor field carries pLDDT — the model's own estimate of local accuracy on a 0–100 scale. Regions with pLDDT<50 should be treated as essentially unmodeled; they often correspond to intrinsically disordered segments.

  · For experimental (PDB) structures, the B-factor (temperature factor) quantifies the positional spread of each atom in the crystal — a combination of thermal vibration and static disorder — in units of Å². High B-factors mark flexible loops or poorly resolved regions; low B-factors mark the rigid, well-ordered core.

  · Predicted Aligned Error (PAE) is an AlphaFold confidence matrix: entry (i, j) is the expected error in the position of residue j, in ångströms, when the prediction is superimposed on the true structure at residue i. Low PAE within a block of residues means that block is internally rigid and well-predicted; high PAE between two blocks means their relative placement is uncertain even if each block individually is confident.

Place it in context: what it resembles, what it is annotated as, and how it looks.

  · Structural nearest neighbors (via Foldseek easy-search vs the PDB). Reported per hit: target PDB id, E-value, and alignment TM-score. A TM-score above ~0.5 is the conventional threshold for 'same fold'.

  · Functional annotations link the protein to curated databases. InterPro entries identify conserved domains and families by matching the sequence against member-database signatures (Pfam, PROSITE, CDD, …). Gene Ontology (GO) terms describe molecular function, biological process, and cellular component in a controlled vocabulary. CATH places the structure in a hierarchical fold classification (Class/Architecture/Topology/Homologous-superfamily). The organism is the source species.

  · The contact map is a binary N×N matrix image: pixel (i, j) is dark where Cα_i and Cα_j are within 8 Å and |i−j|>4. Because the |i−j|>4 filter removes local helical contacts, off-diagonal stripes parallel to the main diagonal indicate parallel β-sheets; stripes perpendicular to it indicate antiparallel β-sheets. The Ramachandran plot scatters every residue's (φ, ψ) pair again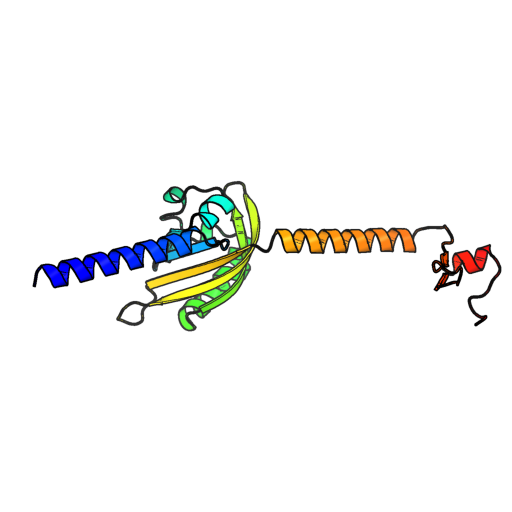st the sterically allowed regions. The PAE heatmap renders the predicted-aligned-error matrix.

  · Six rendered views show the 3D structure from the faces of a cube — i.e. along ±x, ±y, ±z. Rendering representation is drawn randomly per protein from cartoon (secondary-structure ribbons), sticks (backbone bonds), or molecular surface; coloring is either N→C rainbow (blue at the N-terminus through red at the C-terminus) or one color per chain.